Protein AF-A0A1G6Q8P2-F1 (afdb_monomer_lite)

Organism: NCBI:txid1045774

Structure (mmCIF, N/CA/C/O backbone):
data_AF-A0A1G6Q8P2-F1
#
_entry.id   AF-A0A1G6Q8P2-F1
#
loop_
_atom_site.group_PDB
_atom_site.id
_atom_site.type_symbol
_atom_site.label_atom_id
_atom_site.label_alt_id
_atom_site.label_comp_id
_atom_site.label_asym_id
_atom_site.label_entity_id
_atom_site.label_seq_id
_atom_site.pdbx_PDB_ins_code
_atom_site.Cartn_x
_atom_site.Cartn_y
_atom_site.Cartn_z
_atom_site.occupancy
_atom_site.B_iso_or_equiv
_atom_site.auth_seq_id
_atom_site.auth_comp_id
_atom_site.auth_asym_id
_atom_site.auth_atom_id
_atom_site.pdbx_PDB_model_num
ATOM 1 N N . MET A 1 1 ? -12.575 -13.353 0.449 1.00 38.16 1 MET A N 1
ATOM 2 C CA . MET A 1 1 ? -11.855 -14.413 1.192 1.00 38.16 1 MET A CA 1
ATOM 3 C C . MET A 1 1 ? -11.255 -13.724 2.404 1.00 38.16 1 MET A C 1
ATOM 5 O O . MET A 1 1 ? -10.774 -12.622 2.240 1.00 38.16 1 MET A O 1
ATOM 9 N N . GLY A 1 2 ? -11.354 -14.282 3.613 1.00 45.53 2 GLY A N 1
ATOM 10 C CA . GLY A 1 2 ? -10.947 -13.557 4.825 1.00 45.53 2 GLY A CA 1
ATOM 11 C C . GLY A 1 2 ? -9.444 -13.260 4.867 1.00 45.53 2 GLY A C 1
ATOM 12 O O . GLY A 1 2 ? -8.639 -14.165 4.635 1.00 45.53 2 GLY A O 1
ATOM 13 N N . PHE A 1 3 ? -9.089 -12.013 5.195 1.00 45.94 3 PHE A N 1
ATOM 14 C CA . PHE A 1 3 ? -7.726 -11.570 5.499 1.00 45.94 3 PHE A CA 1
ATOM 15 C C . PHE A 1 3 ? -7.027 -12.600 6.399 1.00 45.94 3 PHE A C 1
ATOM 17 O O . PHE A 1 3 ? -7.572 -13.018 7.429 1.00 45.94 3 PHE A O 1
ATOM 24 N N . ARG A 1 4 ? -5.837 -13.074 6.006 1.00 53.12 4 ARG A N 1
ATOM 25 C CA . ARG A 1 4 ? -5.135 -14.123 6.759 1.00 53.12 4 ARG A CA 1
ATOM 26 C C . ARG A 1 4 ? -4.783 -13.605 8.155 1.00 53.12 4 ARG A C 1
ATOM 28 O O . ARG A 1 4 ? -3.884 -12.784 8.312 1.00 53.12 4 ARG A O 1
ATOM 35 N N . ARG A 1 5 ? -5.485 -14.142 9.160 1.00 47.72 5 ARG A N 1
ATOM 36 C CA . ARG A 1 5 ? -5.307 -13.924 10.606 1.00 47.72 5 ARG A CA 1
ATOM 37 C C . ARG A 1 5 ? -3.900 -14.332 11.064 1.00 47.72 5 ARG A C 1
ATOM 39 O O . ARG A 1 5 ? -3.711 -15.408 11.623 1.00 47.72 5 ARG A O 1
ATOM 46 N N . SER A 1 6 ? -2.900 -13.499 10.806 1.00 41.94 6 SER A N 1
ATOM 47 C CA . SER A 1 6 ? -1.562 -13.661 11.369 1.00 41.94 6 SER A CA 1
ATOM 48 C C . SER A 1 6 ? -1.320 -12.557 12.385 1.00 41.94 6 SER A C 1
ATOM 50 O O . SER A 1 6 ? -1.190 -11.391 12.031 1.00 41.94 6 SER A O 1
ATOM 52 N N . THR A 1 7 ? -1.214 -12.936 13.656 1.00 43.72 7 THR A N 1
ATOM 53 C CA . THR A 1 7 ? -0.691 -12.070 14.725 1.00 43.72 7 THR A CA 1
ATOM 54 C C . THR A 1 7 ? 0.808 -11.790 14.564 1.00 43.72 7 THR A C 1
ATOM 56 O O . THR A 1 7 ? 1.345 -10.904 15.226 1.00 43.72 7 THR A O 1
ATOM 59 N N . ALA A 1 8 ? 1.493 -12.509 13.667 1.00 49.16 8 ALA A N 1
ATOM 60 C CA . ALA A 1 8 ? 2.851 -12.208 13.243 1.00 49.16 8 ALA A CA 1
ATOM 61 C C . ALA A 1 8 ? 2.806 -11.265 12.032 1.00 49.16 8 ALA A C 1
ATOM 63 O O . ALA A 1 8 ? 2.641 -11.707 10.892 1.00 49.16 8 ALA A O 1
ATOM 64 N N . TYR A 1 9 ? 2.936 -9.964 12.291 1.00 57.59 9 TYR A N 1
ATOM 65 C CA . TYR A 1 9 ? 3.105 -8.965 11.239 1.00 57.59 9 TYR A CA 1
ATOM 66 C C . TYR A 1 9 ? 4.497 -9.092 10.632 1.00 57.59 9 TYR A C 1
ATOM 68 O O . TYR A 1 9 ? 5.508 -9.107 11.342 1.00 57.59 9 TYR A O 1
ATOM 76 N N . LYS A 1 10 ? 4.561 -9.120 9.303 1.00 67.44 10 LYS A N 1
ATOM 77 C CA . LYS A 1 10 ? 5.820 -8.941 8.588 1.00 67.44 10 LYS A CA 1
ATOM 78 C C . LYS A 1 10 ? 6.310 -7.520 8.865 1.00 67.44 10 LYS A C 1
ATOM 80 O O . LYS A 1 10 ? 5.676 -6.541 8.469 1.00 67.44 10 LYS A O 1
ATOM 85 N N . VAL A 1 11 ? 7.451 -7.397 9.540 1.00 60.81 11 VAL A N 1
ATOM 86 C CA . VAL A 1 11 ? 8.184 -6.129 9.575 1.00 60.81 11 VAL A CA 1
ATOM 87 C C . VAL A 1 11 ? 8.777 -5.940 8.188 1.00 60.81 11 VAL A C 1
ATOM 89 O O . VAL A 1 11 ? 9.644 -6.710 7.781 1.00 60.81 11 VAL A O 1
ATOM 92 N N . LEU A 1 12 ? 8.298 -4.943 7.446 1.00 60.72 12 LEU A N 1
ATOM 93 C CA . LEU A 1 12 ? 8.869 -4.596 6.150 1.00 60.72 12 LEU A CA 1
ATOM 94 C C . LEU A 1 12 ? 10.162 -3.792 6.380 1.00 60.72 12 LEU A C 1
ATOM 96 O O . LEU A 1 12 ? 10.090 -2.639 6.823 1.00 60.72 12 LEU A O 1
ATOM 100 N N . PRO A 1 13 ? 11.355 -4.369 6.134 1.00 60.69 13 PRO A N 1
ATOM 101 C CA . PRO A 1 13 ? 12.608 -3.671 6.383 1.00 60.69 13 PRO A CA 1
ATOM 102 C C . PRO A 1 13 ? 12.722 -2.449 5.466 1.00 60.69 13 PRO A C 1
ATOM 104 O O . PRO A 1 13 ? 12.449 -2.526 4.272 1.00 60.69 13 PRO A O 1
ATOM 107 N N . GLY A 1 14 ? 13.135 -1.310 6.026 1.00 58.72 14 GLY A N 1
ATOM 108 C CA . GLY A 1 14 ? 13.303 -0.065 5.269 1.00 58.72 14 GLY A CA 1
ATOM 109 C C . GLY A 1 14 ? 12.014 0.722 5.020 1.00 58.72 14 GLY A C 1
ATOM 110 O O . GLY A 1 14 ? 12.080 1.767 4.375 1.00 58.72 14 GLY A O 1
ATOM 111 N N . VAL A 1 15 ? 10.865 0.278 5.545 1.00 71.44 15 VAL A N 1
ATOM 112 C CA . VAL A 1 15 ? 9.644 1.086 5.490 1.00 71.44 15 VAL A CA 1
ATOM 113 C C . VAL A 1 15 ? 9.689 2.212 6.513 1.00 71.44 15 VAL A C 1
ATOM 115 O O . VAL A 1 15 ? 10.002 2.000 7.686 1.00 71.44 15 VAL A O 1
ATOM 118 N N . ARG A 1 16 ? 9.339 3.422 6.072 1.00 69.88 16 ARG A N 1
ATOM 119 C CA . ARG A 1 16 ? 9.170 4.586 6.949 1.00 69.88 16 ARG A CA 1
ATOM 120 C C . ARG A 1 16 ? 7.797 5.200 6.754 1.00 69.88 16 ARG A C 1
ATOM 122 O O . ARG A 1 16 ? 7.411 5.504 5.628 1.00 69.88 16 ARG A O 1
ATOM 129 N N . LEU A 1 17 ? 7.093 5.436 7.853 1.00 73.31 17 LEU A N 1
ATOM 130 C CA . LEU A 1 17 ? 5.807 6.123 7.847 1.00 73.31 17 LEU A CA 1
ATOM 131 C C . LEU A 1 17 ? 6.006 7.612 8.114 1.00 73.31 17 LEU A C 1
ATOM 133 O O . LEU A 1 17 ? 6.759 8.003 9.005 1.00 73.31 17 LEU A O 1
ATOM 137 N N . THR A 1 18 ? 5.326 8.439 7.328 1.00 76.94 18 THR A N 1
ATOM 138 C CA . THR A 1 18 ? 5.304 9.894 7.474 1.00 76.94 18 THR A CA 1
ATOM 139 C C . THR A 1 18 ? 3.858 10.350 7.609 1.00 76.94 18 THR A C 1
ATOM 141 O O . THR A 1 18 ? 3.023 10.060 6.751 1.00 76.94 18 THR A O 1
ATOM 144 N N . LEU A 1 19 ? 3.560 11.074 8.686 1.00 67.56 19 LEU A N 1
ATOM 145 C CA . LEU A 1 19 ? 2.259 11.705 8.894 1.00 67.56 19 LEU A CA 1
ATOM 146 C C . LEU A 1 19 ? 2.263 13.086 8.228 1.00 67.56 19 LEU A C 1
ATOM 148 O O . LEU A 1 19 ? 3.155 13.893 8.490 1.00 67.56 19 LEU A O 1
ATOM 152 N N . ARG A 1 20 ? 1.270 13.372 7.384 1.00 64.75 20 ARG A N 1
ATOM 153 C CA . ARG A 1 20 ? 1.069 14.703 6.794 1.00 64.75 20 ARG A CA 1
ATOM 154 C C . ARG A 1 20 ? 0.427 15.619 7.839 1.00 64.75 20 ARG A C 1
ATOM 156 O O . ARG A 1 20 ? -0.587 15.269 8.443 1.00 64.75 20 ARG A O 1
ATOM 163 N N . GLU A 1 21 ? 1.008 16.792 8.084 1.00 46.72 21 GLU A N 1
ATOM 164 C CA . GLU A 1 21 ? 0.385 17.787 8.963 1.00 46.72 21 GLU A CA 1
ATOM 165 C C . GLU A 1 21 ? -0.751 18.524 8.224 1.00 46.72 21 GLU A C 1
ATOM 167 O O . GLU A 1 21 ? -0.537 19.016 7.116 1.00 46.72 21 GLU A O 1
ATOM 172 N N . PRO A 1 22 ? -1.962 18.633 8.802 1.00 37.34 22 PRO A N 1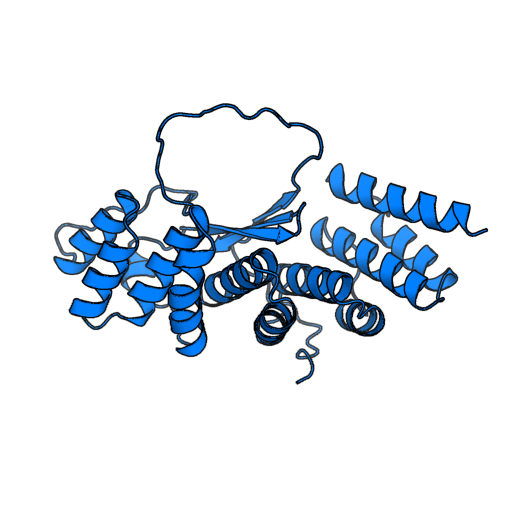
ATOM 173 C CA . PRO A 1 22 ? -3.038 19.412 8.205 1.00 37.34 22 PRO A CA 1
ATOM 174 C C . PRO A 1 22 ? -2.781 20.908 8.440 1.00 37.34 22 PRO A C 1
ATOM 176 O O . PRO A 1 22 ? -2.810 21.358 9.584 1.00 37.34 22 PRO A O 1
ATOM 179 N N . GLY A 1 23 ? -2.543 21.680 7.373 1.00 36.78 23 GLY A N 1
ATOM 180 C CA . GLY A 1 23 ? -2.499 23.151 7.447 1.00 36.78 23 GLY A CA 1
ATOM 181 C C . GLY A 1 23 ? -1.429 23.864 6.617 1.00 36.78 23 GLY A C 1
ATOM 182 O O . GLY A 1 23 ? -1.536 25.071 6.430 1.00 36.78 23 GLY A O 1
ATOM 183 N N . THR A 1 24 ? -0.442 23.176 6.044 1.00 33.19 24 THR A N 1
ATOM 184 C CA . THR A 1 24 ? 0.521 23.783 5.101 1.00 33.19 24 THR A CA 1
ATOM 185 C C . THR A 1 24 ? 0.017 23.682 3.663 1.00 33.19 24 THR A C 1
ATOM 187 O O . THR A 1 24 ? 0.653 23.127 2.771 1.00 33.19 24 THR A O 1
ATOM 190 N N . GLY A 1 25 ? -1.164 24.257 3.437 1.00 35.00 25 GLY A N 1
ATOM 191 C CA . GLY A 1 25 ? -1.628 24.622 2.107 1.00 35.00 25 GLY A CA 1
ATOM 192 C C . GLY A 1 25 ? -0.857 25.843 1.617 1.00 35.00 25 GLY A C 1
ATOM 193 O O . GLY A 1 25 ? -1.299 26.970 1.796 1.00 35.00 25 GLY A O 1
ATOM 194 N N . VAL A 1 26 ? 0.297 25.619 0.993 1.00 28.11 26 VAL A N 1
ATOM 195 C CA . VAL A 1 26 ? 0.853 26.562 0.020 1.00 28.11 26 VAL A CA 1
ATOM 196 C C . VAL A 1 26 ? 1.171 25.759 -1.229 1.00 28.11 26 VAL A C 1
ATOM 198 O O . VAL A 1 26 ? 2.199 25.089 -1.317 1.00 28.11 26 VAL A O 1
ATOM 201 N N . GLN A 1 27 ? 0.266 25.850 -2.205 1.00 39.56 27 GLN A N 1
ATOM 202 C CA . GLN A 1 27 ? 0.609 25.630 -3.600 1.00 39.56 27 GLN A CA 1
ATOM 203 C C . GLN A 1 27 ? 1.770 26.573 -3.930 1.00 39.56 27 GLN A C 1
ATOM 205 O O . GLN A 1 27 ? 1.604 27.789 -4.016 1.00 39.56 27 GLN A O 1
ATOM 210 N N . ARG A 1 28 ? 2.971 26.018 -4.065 1.00 22.67 28 ARG A N 1
ATOM 211 C CA . ARG A 1 28 ? 4.077 26.683 -4.744 1.00 22.67 28 ARG A CA 1
ATOM 212 C C . ARG A 1 28 ? 4.302 25.935 -6.052 1.00 22.67 28 ARG A C 1
ATOM 214 O O . ARG A 1 28 ? 4.572 24.735 -5.990 1.00 22.67 28 ARG A O 1
ATOM 221 N N . PRO A 1 29 ? 4.208 26.603 -7.215 1.00 29.77 29 PRO A N 1
ATOM 222 C CA . PRO A 1 29 ? 4.604 25.997 -8.472 1.00 29.77 29 PRO A CA 1
ATOM 223 C C . PRO A 1 29 ? 6.125 25.842 -8.420 1.00 29.77 29 PRO A C 1
ATOM 225 O O . PRO A 1 29 ? 6.873 26.811 -8.546 1.00 29.77 29 PRO A O 1
ATOM 228 N N . LEU A 1 30 ? 6.588 24.632 -8.116 1.00 25.77 30 LEU A N 1
ATOM 229 C CA . LEU A 1 30 ? 8.006 24.315 -8.047 1.00 25.77 30 LEU A CA 1
ATOM 230 C C . LEU A 1 30 ? 8.408 23.605 -9.332 1.00 25.77 30 LEU A C 1
ATOM 232 O O . LEU A 1 30 ? 8.005 22.479 -9.603 1.00 25.77 30 LEU A O 1
ATOM 236 N N . ALA A 1 31 ? 9.193 24.349 -10.105 1.00 23.25 31 ALA A N 1
ATOM 237 C CA . ALA A 1 31 ? 10.029 23.940 -11.216 1.00 23.25 31 ALA A CA 1
ATOM 238 C C . ALA A 1 31 ? 10.346 22.437 -11.273 1.00 23.25 31 ALA A C 1
ATOM 240 O O . ALA A 1 31 ? 10.837 21.867 -10.298 1.00 23.25 31 ALA A O 1
ATOM 241 N N . LEU A 1 32 ? 10.144 21.873 -12.471 1.00 28.23 32 LEU A N 1
ATOM 242 C CA . LEU A 1 32 ? 10.702 20.624 -12.999 1.00 28.23 32 LEU A CA 1
ATOM 243 C C . LEU A 1 32 ? 11.973 20.184 -12.252 1.00 28.23 32 LEU A C 1
ATOM 245 O O . LEU A 1 32 ? 13.091 20.585 -12.583 1.00 28.23 32 LEU A O 1
ATOM 249 N N . ARG A 1 33 ? 11.804 19.350 -11.229 1.00 24.08 33 ARG A N 1
ATOM 250 C CA . ARG A 1 33 ? 12.890 18.650 -10.548 1.00 24.08 33 ARG A CA 1
ATOM 251 C C . ARG A 1 33 ? 12.456 17.208 -10.363 1.00 24.08 33 ARG A C 1
ATOM 253 O O . ARG A 1 33 ? 11.596 16.928 -9.541 1.00 24.08 33 ARG A O 1
ATOM 260 N N . SER A 1 34 ? 13.064 16.345 -11.180 1.00 26.97 34 SER A N 1
ATOM 261 C CA . SER A 1 34 ? 13.003 14.879 -11.137 1.00 26.97 34 SER A CA 1
ATOM 262 C C . SER A 1 34 ? 11.592 14.307 -11.003 1.00 26.97 34 SER A C 1
ATOM 264 O O . SER A 1 34 ? 11.101 14.084 -9.899 1.00 26.97 34 SER A O 1
ATOM 266 N N . VAL A 1 35 ? 10.977 14.010 -12.148 1.00 30.17 35 VAL A N 1
ATOM 267 C CA . VAL A 1 35 ? 9.801 13.137 -12.257 1.00 30.17 35 VAL A CA 1
ATOM 268 C C . VAL A 1 35 ? 10.238 11.711 -11.918 1.00 30.17 35 VAL A C 1
ATOM 270 O O . VAL A 1 35 ? 10.422 10.878 -12.792 1.00 30.17 35 VAL A O 1
ATOM 273 N N . VAL A 1 36 ? 10.497 11.441 -10.641 1.00 39.22 36 VAL A N 1
ATOM 274 C CA . VAL A 1 36 ? 10.534 10.081 -10.114 1.00 39.22 36 VAL A CA 1
ATOM 275 C C . VAL A 1 36 ? 10.054 10.131 -8.654 1.00 39.22 36 VAL A C 1
ATOM 277 O O . VAL A 1 36 ? 10.688 10.798 -7.836 1.00 39.22 36 VAL A O 1
ATOM 280 N N . PRO A 1 37 ? 8.967 9.434 -8.273 1.00 43.78 37 PRO A N 1
ATOM 281 C CA . PRO A 1 37 ? 8.578 9.268 -6.867 1.00 43.78 37 PRO A CA 1
ATOM 282 C C . PRO A 1 37 ? 9.467 8.229 -6.172 1.00 43.78 37 PRO A C 1
ATOM 284 O O . PRO A 1 37 ? 9.318 7.984 -4.975 1.00 43.78 37 PRO A O 1
ATOM 287 N N . LEU A 1 38 ? 10.386 7.609 -6.923 1.00 46.91 38 LEU A N 1
ATOM 288 C CA . LEU A 1 38 ? 11.552 6.942 -6.385 1.00 46.91 38 LEU A CA 1
ATOM 289 C C . LEU A 1 38 ? 12.449 8.044 -5.836 1.00 46.91 38 LEU A C 1
ATOM 291 O O . LEU A 1 38 ? 13.257 8.618 -6.561 1.00 46.91 38 LEU A O 1
ATOM 295 N N . ALA A 1 39 ? 12.266 8.391 -4.570 1.00 40.94 39 ALA A N 1
ATOM 296 C CA . ALA A 1 39 ? 13.230 9.195 -3.840 1.00 40.94 39 ALA A CA 1
ATOM 297 C C . ALA A 1 39 ? 14.159 8.205 -3.135 1.00 40.94 39 ALA A C 1
ATOM 299 O O . ALA A 1 39 ? 13.887 7.841 -1.990 1.00 40.94 39 ALA A O 1
ATOM 300 N N . PRO A 1 40 ? 15.213 7.688 -3.791 1.00 43.50 40 PRO A N 1
ATOM 301 C CA . PRO A 1 40 ? 16.071 6.743 -3.121 1.00 43.50 40 PRO A CA 1
ATOM 302 C C . PRO A 1 40 ? 16.860 7.509 -2.050 1.00 43.50 40 PRO A C 1
ATOM 304 O O . PRO A 1 40 ? 17.379 8.598 -2.298 1.00 43.50 40 PRO A O 1
ATOM 307 N N . GLU A 1 41 ? 16.967 6.950 -0.841 1.00 43.16 41 GLU A N 1
ATOM 308 C CA . GLU A 1 41 ? 17.767 7.550 0.246 1.00 43.16 41 GLU A CA 1
ATOM 309 C C . GLU A 1 41 ? 19.262 7.657 -0.132 1.00 43.16 41 GLU A C 1
ATOM 311 O O . GLU A 1 41 ? 20.043 8.355 0.515 1.00 43.16 41 GLU A O 1
ATOM 316 N N . ARG A 1 42 ? 19.660 6.976 -1.214 1.00 46.66 42 ARG A N 1
ATOM 317 C CA . ARG A 1 42 ? 20.951 7.066 -1.897 1.00 46.66 42 ARG A CA 1
ATOM 318 C C . ARG A 1 42 ? 20.707 7.068 -3.397 1.00 46.66 42 ARG A C 1
ATOM 320 O O . ARG A 1 42 ? 19.965 6.218 -3.865 1.00 46.66 42 ARG A O 1
ATOM 327 N N . SER A 1 43 ? 21.352 7.955 -4.152 1.00 53.50 43 SER A N 1
ATOM 328 C CA . SER A 1 43 ? 21.233 7.971 -5.616 1.00 53.50 43 SER A CA 1
ATOM 329 C C . SER A 1 43 ? 21.403 6.561 -6.206 1.00 53.50 43 SER A C 1
ATOM 331 O O . SER A 1 43 ? 22.282 5.829 -5.731 1.00 53.50 43 SER A O 1
ATOM 333 N N . PRO A 1 44 ? 20.596 6.171 -7.214 1.00 61.22 44 PRO A N 1
ATOM 334 C CA . PRO A 1 44 ? 20.717 4.868 -7.860 1.00 61.22 44 PRO A CA 1
ATOM 335 C C . PRO A 1 44 ? 22.163 4.634 -8.286 1.00 61.22 44 PRO A C 1
ATOM 337 O O . PRO A 1 44 ? 22.830 5.562 -8.763 1.00 61.22 44 PRO A O 1
ATOM 340 N N . ARG A 1 45 ? 22.678 3.419 -8.076 1.00 64.69 45 ARG A N 1
ATOM 341 C CA . ARG A 1 45 ? 24.057 3.122 -8.472 1.00 64.69 45 ARG A CA 1
ATOM 342 C C . ARG A 1 45 ? 24.106 3.092 -9.996 1.00 64.69 45 ARG A C 1
ATOM 344 O O . ARG A 1 45 ? 23.438 2.237 -10.585 1.00 64.69 45 ARG A O 1
ATOM 351 N N . PRO A 1 46 ? 24.883 3.986 -10.637 1.00 65.00 46 PRO A N 1
ATOM 352 C CA . PRO A 1 46 ? 24.934 4.014 -12.083 1.00 65.00 46 PRO A CA 1
ATOM 353 C C . PRO A 1 46 ? 25.426 2.655 -12.590 1.00 65.00 46 PRO A C 1
ATOM 355 O O . PRO A 1 46 ? 26.332 2.066 -11.986 1.00 65.00 46 PRO A O 1
ATOM 358 N N . PRO A 1 47 ? 24.844 2.143 -13.682 1.00 71.06 47 PRO A N 1
ATOM 359 C CA . PRO A 1 47 ? 25.231 0.855 -14.216 1.00 71.06 47 PRO A CA 1
ATOM 360 C C . PRO A 1 47 ? 26.715 0.834 -14.595 1.00 71.06 47 PRO A C 1
ATOM 362 O O . PRO A 1 47 ? 27.239 1.742 -15.245 1.00 71.06 47 PRO A O 1
ATOM 365 N N . GLY A 1 48 ? 27.421 -0.203 -14.136 1.00 70.31 48 GLY A N 1
ATOM 366 C CA . GLY A 1 48 ? 28.859 -0.349 -14.352 1.00 70.31 48 GLY A CA 1
ATOM 367 C C . GLY A 1 48 ? 29.212 -0.610 -15.820 1.00 70.31 48 GLY A C 1
ATOM 368 O O . GLY A 1 48 ? 28.367 -0.966 -16.637 1.00 70.31 48 GLY A O 1
ATOM 369 N N . ARG A 1 49 ? 30.500 -0.516 -16.175 1.00 65.12 49 ARG A N 1
ATOM 370 C CA . ARG A 1 49 ? 30.973 -0.767 -17.557 1.00 65.12 49 ARG A CA 1
ATOM 371 C C . ARG A 1 49 ? 30.712 -2.192 -18.078 1.00 65.12 49 ARG A C 1
ATOM 373 O O . ARG A 1 49 ? 30.828 -2.416 -19.273 1.00 65.12 49 ARG A O 1
ATOM 380 N N . ARG A 1 50 ? 30.396 -3.146 -17.193 1.00 75.25 50 ARG A N 1
ATOM 381 C CA . ARG A 1 50 ? 30.098 -4.556 -17.519 1.00 75.25 50 ARG A CA 1
ATOM 382 C C . ARG A 1 50 ? 28.599 -4.891 -17.503 1.00 75.25 50 ARG A C 1
ATOM 384 O O . ARG A 1 50 ? 28.237 -6.042 -17.699 1.00 75.25 50 ARG A O 1
ATOM 391 N N . CYS A 1 51 ? 27.753 -3.901 -17.239 1.00 80.38 51 CYS A N 1
ATOM 392 C CA . CYS A 1 51 ? 26.304 -4.040 -17.203 1.00 80.38 51 CYS A CA 1
ATOM 393 C C . CYS A 1 51 ? 25.751 -4.163 -18.642 1.00 80.38 51 CYS A C 1
ATOM 395 O O . CYS A 1 51 ? 26.220 -3.434 -19.527 1.00 80.38 51 CYS A O 1
ATOM 397 N N . PRO A 1 52 ? 24.801 -5.078 -18.910 1.00 87.94 52 PRO A N 1
ATOM 398 C CA . PRO A 1 52 ? 24.175 -5.222 -20.218 1.00 87.94 52 PRO A CA 1
ATOM 399 C C . PRO A 1 52 ? 23.640 -3.891 -20.786 1.00 87.94 52 PRO A C 1
ATOM 401 O O . PRO A 1 52 ? 23.113 -3.060 -20.044 1.00 87.94 52 PRO A O 1
ATOM 404 N N . PRO A 1 53 ? 23.686 -3.673 -22.117 1.00 90.69 53 PRO A N 1
ATOM 405 C CA . PRO A 1 53 ? 23.218 -2.420 -22.719 1.00 90.69 53 PRO A CA 1
ATOM 406 C C . PRO A 1 53 ? 21.751 -2.084 -22.423 1.00 90.69 53 PRO A C 1
ATOM 408 O O . PRO A 1 53 ? 21.377 -0.911 -22.397 1.00 90.69 53 PRO A O 1
ATOM 411 N N . TRP A 1 54 ? 20.909 -3.100 -22.220 1.00 92.62 54 TRP A N 1
ATOM 412 C CA . TRP A 1 54 ? 19.494 -2.907 -21.919 1.00 92.62 54 TRP A CA 1
ATOM 413 C C . TRP A 1 54 ? 19.270 -2.343 -20.513 1.00 92.62 54 TRP A C 1
ATOM 415 O O . TRP A 1 54 ? 18.413 -1.482 -20.347 1.00 92.62 54 TRP A O 1
ATOM 425 N N . GLU A 1 55 ? 20.083 -2.735 -19.531 1.00 92.88 55 GLU A N 1
ATOM 426 C CA . GLU A 1 55 ? 20.027 -2.211 -18.162 1.00 92.88 55 GLU A CA 1
ATOM 427 C C . GLU A 1 55 ? 20.463 -0.741 -18.121 1.00 92.88 55 GLU A C 1
ATOM 429 O O . GLU A 1 55 ? 19.815 0.080 -17.475 1.00 92.88 55 GLU A O 1
ATOM 434 N N . HIS A 1 56 ? 21.488 -0.367 -18.901 1.00 88.88 56 HIS A N 1
ATOM 435 C CA . HIS A 1 56 ? 21.863 1.040 -19.110 1.00 88.88 56 HIS A CA 1
ATOM 436 C C . HIS A 1 56 ? 20.703 1.867 -19.671 1.00 88.88 56 HIS A C 1
ATOM 438 O O . HIS A 1 56 ? 20.438 2.974 -19.195 1.00 88.88 56 HIS A O 1
ATOM 444 N N . ARG A 1 57 ? 19.997 1.338 -20.678 1.00 91.69 57 ARG A N 1
ATOM 445 C CA . ARG A 1 57 ? 18.828 2.003 -21.274 1.00 91.69 57 ARG A CA 1
ATOM 446 C C . ARG A 1 57 ? 17.678 2.109 -20.277 1.00 91.69 57 ARG A C 1
ATOM 448 O O . ARG A 1 57 ? 17.127 3.193 -20.137 1.00 91.69 57 ARG A O 1
ATOM 455 N N . LEU A 1 58 ? 17.371 1.031 -19.559 1.00 91.06 58 LEU A N 1
ATOM 456 C CA . LEU A 1 58 ? 16.307 0.990 -18.558 1.00 91.06 58 LEU A CA 1
ATOM 457 C C . LEU A 1 58 ? 16.572 1.990 -17.427 1.00 91.06 58 LEU A C 1
ATOM 459 O O . LEU A 1 58 ? 15.719 2.818 -17.116 1.00 91.06 58 LEU A O 1
ATOM 463 N N . HIS A 1 59 ? 17.786 1.979 -16.872 1.00 87.19 59 HIS A N 1
ATOM 464 C CA . HIS A 1 59 ? 18.213 2.926 -15.845 1.00 87.19 59 HIS A CA 1
ATOM 465 C C . HIS A 1 59 ? 18.124 4.376 -16.337 1.00 87.19 59 HIS A C 1
ATOM 467 O O . HIS A 1 59 ? 17.674 5.260 -15.611 1.00 87.19 59 HIS A O 1
ATOM 473 N N . ARG A 1 60 ? 18.516 4.641 -17.589 1.00 87.94 60 ARG A N 1
ATOM 474 C CA . ARG A 1 60 ? 18.385 5.974 -18.186 1.00 87.94 60 ARG A CA 1
ATOM 475 C C . ARG A 1 60 ? 16.924 6.406 -18.315 1.00 87.94 60 ARG A C 1
ATOM 477 O O . ARG A 1 60 ? 16.626 7.544 -17.970 1.00 87.94 60 ARG A O 1
ATOM 484 N N . SER A 1 61 ? 16.033 5.528 -18.775 1.00 89.31 61 SER A N 1
ATOM 485 C CA . SER A 1 61 ? 14.597 5.823 -18.887 1.00 89.31 61 SER A CA 1
ATOM 486 C C . SER A 1 61 ? 13.969 6.130 -17.525 1.00 89.31 61 SER A C 1
ATOM 488 O O . SER A 1 61 ? 13.190 7.073 -17.417 1.00 89.31 61 SER A O 1
ATOM 490 N N . LEU A 1 62 ? 14.378 5.414 -16.469 1.00 87.31 62 LEU A N 1
ATOM 491 C CA . LEU A 1 62 ? 13.952 5.707 -15.096 1.00 87.31 62 LEU A CA 1
ATOM 492 C C . LEU A 1 62 ? 14.376 7.105 -14.644 1.00 87.31 62 LEU A C 1
ATOM 494 O O . LEU A 1 62 ? 13.564 7.840 -14.094 1.00 87.31 62 LEU A O 1
ATOM 498 N N . LEU A 1 63 ? 15.631 7.492 -14.891 1.00 84.31 63 LEU A N 1
ATOM 499 C CA . LEU A 1 63 ? 16.128 8.826 -14.530 1.00 84.31 63 LEU A CA 1
ATOM 500 C C . LEU A 1 63 ? 15.431 9.952 -15.303 1.00 84.31 63 LEU A C 1
ATOM 502 O O . LEU A 1 63 ? 15.318 11.064 -14.792 1.00 84.31 63 LEU A O 1
ATOM 506 N N . LEU A 1 64 ? 15.003 9.672 -16.535 1.00 86.06 64 LEU A N 1
ATOM 507 C CA . LEU A 1 64 ? 14.252 10.614 -17.362 1.00 86.06 64 LEU A CA 1
ATOM 508 C C . LEU A 1 64 ? 12.774 10.714 -16.962 1.00 86.06 64 LEU A C 1
ATOM 510 O O . LEU A 1 64 ? 12.116 11.649 -17.410 1.00 86.06 64 LEU A O 1
ATOM 514 N N . GLY A 1 65 ? 12.270 9.803 -16.123 1.00 83.75 65 GLY A N 1
ATOM 515 C CA . GLY A 1 65 ? 10.870 9.795 -15.706 1.00 83.75 65 GLY A CA 1
ATOM 516 C C . GLY A 1 65 ? 9.918 9.460 -16.850 1.00 83.75 65 GLY A C 1
ATOM 517 O O . GLY A 1 65 ? 8.898 10.122 -16.996 1.00 83.75 65 GLY A O 1
ATOM 518 N N . ASP A 1 66 ? 10.279 8.479 -17.682 1.00 88.25 66 ASP A N 1
ATOM 519 C CA . ASP A 1 66 ? 9.525 8.072 -18.874 1.00 88.25 66 ASP A CA 1
ATOM 520 C C . ASP A 1 66 ? 8.982 6.636 -18.695 1.00 88.25 66 ASP A C 1
ATOM 522 O O . ASP A 1 66 ? 9.684 5.670 -19.025 1.00 88.25 66 ASP A O 1
ATOM 526 N N . PRO A 1 67 ? 7.777 6.469 -18.105 1.00 89.88 67 PRO A N 1
ATOM 527 C CA . PRO A 1 67 ? 7.200 5.157 -17.809 1.00 89.88 67 PRO A CA 1
ATOM 528 C C . PRO A 1 67 ? 7.035 4.280 -19.051 1.00 89.88 67 PRO A C 1
ATOM 530 O O . PRO A 1 67 ? 7.344 3.088 -19.002 1.00 89.88 67 PRO A O 1
ATOM 533 N N . ASP A 1 68 ? 6.630 4.867 -20.177 1.00 91.44 68 ASP A N 1
ATOM 534 C CA . ASP A 1 68 ? 6.409 4.138 -21.427 1.00 91.44 68 ASP A CA 1
ATOM 535 C C . ASP A 1 68 ? 7.716 3.525 -21.932 1.00 91.44 68 ASP A C 1
ATOM 537 O O . ASP A 1 68 ? 7.785 2.323 -22.211 1.00 91.44 68 ASP A O 1
ATOM 541 N N . ARG A 1 69 ? 8.803 4.310 -21.952 1.00 92.75 69 ARG A N 1
ATOM 542 C CA . ARG A 1 69 ? 10.124 3.786 -22.328 1.00 92.75 69 ARG A CA 1
ATOM 543 C C . ARG A 1 69 ? 10.667 2.772 -21.331 1.00 92.75 69 ARG A C 1
ATOM 545 O O . ARG A 1 69 ? 11.395 1.866 -21.739 1.00 92.75 69 ARG A O 1
ATOM 552 N N . VAL A 1 70 ? 10.380 2.920 -20.037 1.00 93.12 70 VAL A N 1
ATOM 553 C CA . VAL A 1 70 ? 10.758 1.925 -19.018 1.00 93.12 70 VAL A CA 1
ATOM 554 C C . VAL A 1 70 ? 10.086 0.588 -19.323 1.00 93.12 70 VAL A C 1
ATOM 556 O O . VAL A 1 70 ? 10.771 -0.437 -19.391 1.00 93.12 70 VAL A O 1
ATOM 559 N N . HIS A 1 71 ? 8.774 0.608 -19.563 1.00 94.06 71 HIS A N 1
ATOM 560 C CA . HIS A 1 71 ? 8.007 -0.587 -19.890 1.00 94.06 71 HIS A CA 1
ATOM 561 C C . HIS A 1 71 ? 8.492 -1.219 -21.204 1.00 94.06 71 HIS A C 1
ATOM 563 O O . HIS A 1 71 ? 8.818 -2.405 -21.239 1.00 94.06 71 HIS A O 1
ATOM 569 N N . GLU A 1 72 ? 8.640 -0.419 -22.263 1.00 96.06 72 GLU A N 1
ATOM 570 C CA . GLU A 1 72 ? 9.082 -0.874 -23.584 1.00 96.06 72 GLU A CA 1
ATOM 571 C C . GLU A 1 72 ? 10.460 -1.556 -23.542 1.00 96.06 72 GLU A C 1
ATOM 573 O O . GLU A 1 72 ? 10.637 -2.650 -24.089 1.00 96.06 72 GLU A O 1
ATOM 578 N N . VAL A 1 73 ? 11.451 -0.928 -22.894 1.00 95.81 73 VAL A N 1
ATOM 579 C CA . VAL A 1 73 ? 12.817 -1.469 -22.815 1.00 95.81 73 VAL A CA 1
ATOM 580 C C . VAL A 1 73 ? 12.825 -2.796 -22.064 1.00 95.81 73 VAL A C 1
ATOM 582 O O . VAL A 1 73 ? 13.419 -3.757 -22.549 1.00 95.81 73 VAL A O 1
ATOM 585 N N . ALA A 1 74 ? 12.164 -2.876 -20.910 1.00 94.56 74 ALA A N 1
ATOM 586 C CA . ALA A 1 74 ? 12.132 -4.104 -20.126 1.00 94.56 74 ALA A CA 1
ATOM 587 C C . ALA A 1 74 ? 11.412 -5.238 -20.879 1.00 94.56 74 ALA A C 1
ATOM 589 O O . ALA A 1 74 ? 11.951 -6.343 -20.986 1.00 94.56 74 ALA A O 1
ATOM 590 N N . THR A 1 75 ? 10.251 -4.961 -21.479 1.00 95.25 75 THR A N 1
ATOM 591 C CA . THR A 1 75 ? 9.467 -5.951 -22.233 1.00 95.25 75 THR A CA 1
ATOM 592 C C . THR A 1 75 ? 10.225 -6.478 -23.453 1.00 95.25 75 THR A C 1
ATOM 594 O O . THR A 1 75 ? 10.288 -7.692 -23.650 1.00 95.25 75 THR A O 1
ATOM 597 N N . ARG A 1 76 ? 10.897 -5.608 -24.223 1.00 96.75 76 ARG A N 1
ATOM 598 C CA . ARG A 1 76 ? 11.713 -6.012 -25.388 1.00 96.75 76 ARG A CA 1
ATOM 599 C C . ARG A 1 76 ? 12.828 -7.000 -25.028 1.00 96.75 76 ARG A C 1
ATOM 601 O O . ARG A 1 76 ? 13.255 -7.775 -25.879 1.00 96.75 76 ARG A O 1
ATOM 608 N N . HIS A 1 77 ? 13.298 -6.968 -23.786 1.00 95.56 77 HIS A N 1
ATOM 609 C CA . HIS A 1 77 ? 14.363 -7.833 -23.290 1.00 95.56 77 HIS A CA 1
ATOM 610 C C . HIS A 1 77 ? 13.851 -8.988 -22.410 1.00 95.56 77 HIS A C 1
ATOM 612 O O . HIS A 1 77 ? 14.648 -9.627 -21.734 1.00 95.56 77 HIS A O 1
ATOM 618 N N . GLY A 1 78 ? 12.546 -9.291 -22.437 1.00 94.94 78 GLY A N 1
ATOM 619 C CA . GLY A 1 78 ? 11.966 -10.435 -21.721 1.00 94.94 78 GLY A CA 1
ATOM 620 C C . GLY A 1 78 ? 11.680 -10.184 -20.236 1.00 94.94 78 GLY A C 1
ATOM 621 O O . GLY A 1 78 ? 11.384 -11.122 -19.502 1.00 94.94 78 GLY A O 1
ATOM 622 N N . HIS A 1 79 ? 11.724 -8.928 -19.788 1.00 95.44 79 HIS A N 1
ATOM 623 C CA . HIS A 1 79 ? 11.516 -8.522 -18.396 1.00 95.44 79 HIS A CA 1
ATOM 624 C C . HIS A 1 79 ? 10.188 -7.769 -18.210 1.00 95.44 79 HIS A C 1
ATOM 626 O O . HIS A 1 79 ? 10.133 -6.754 -17.519 1.00 95.44 79 HIS A O 1
ATOM 632 N N . ALA A 1 80 ? 9.104 -8.252 -18.826 1.00 95.69 80 ALA A N 1
ATOM 633 C CA . ALA A 1 80 ? 7.813 -7.554 -18.861 1.00 95.69 80 ALA A CA 1
ATOM 634 C C . ALA A 1 80 ? 7.269 -7.192 -17.464 1.00 95.69 80 ALA A C 1
ATOM 636 O O . ALA A 1 80 ? 6.848 -6.060 -17.247 1.00 95.69 80 ALA A O 1
ATOM 637 N N . VAL A 1 81 ? 7.359 -8.105 -16.487 1.00 96.38 81 VAL A N 1
ATOM 638 C CA . VAL A 1 81 ? 6.886 -7.855 -15.109 1.00 96.38 81 VAL A CA 1
ATOM 639 C C . VAL A 1 81 ? 7.705 -6.767 -14.407 1.00 96.38 81 VAL A C 1
ATOM 641 O O . VAL A 1 81 ? 7.145 -5.915 -13.718 1.00 96.38 81 VAL A O 1
ATOM 644 N N . LEU A 1 82 ? 9.028 -6.748 -14.615 1.00 96.06 82 LEU A N 1
ATOM 645 C CA . LEU A 1 82 ? 9.893 -5.672 -14.120 1.00 96.06 82 LEU A CA 1
ATOM 646 C C . LEU A 1 82 ? 9.518 -4.337 -14.778 1.00 96.06 82 LEU A C 1
ATOM 648 O O . LEU A 1 82 ? 9.446 -3.317 -14.096 1.00 96.06 82 LEU A O 1
ATOM 652 N N . GLY A 1 83 ? 9.259 -4.357 -16.088 1.00 95.62 83 GLY A N 1
ATOM 653 C CA . GLY A 1 83 ? 8.806 -3.201 -16.856 1.00 95.62 83 GLY A CA 1
ATOM 654 C C . GLY A 1 83 ? 7.504 -2.627 -16.322 1.00 95.62 83 GLY A C 1
ATOM 655 O O . GLY A 1 83 ? 7.451 -1.446 -16.003 1.00 95.62 83 GLY A O 1
ATOM 656 N N . ALA A 1 84 ? 6.477 -3.466 -16.178 1.00 97.06 84 ALA A N 1
ATOM 657 C CA . ALA A 1 84 ? 5.180 -3.097 -15.617 1.00 97.06 84 ALA A CA 1
ATOM 658 C C . ALA A 1 84 ? 5.303 -2.562 -14.180 1.00 97.06 84 ALA A C 1
ATOM 660 O O . ALA A 1 84 ? 4.753 -1.510 -13.872 1.00 97.06 84 ALA A O 1
ATOM 661 N N . THR A 1 85 ? 6.114 -3.209 -13.334 1.00 96.38 85 THR A N 1
ATOM 662 C CA . THR A 1 85 ? 6.394 -2.751 -11.961 1.00 96.38 85 THR A CA 1
ATOM 663 C C . THR A 1 85 ? 6.984 -1.343 -11.953 1.00 96.38 85 THR A C 1
ATOM 665 O O . THR A 1 85 ? 6.462 -0.440 -11.304 1.00 96.38 85 THR A O 1
ATOM 668 N N . LEU A 1 86 ? 8.104 -1.150 -12.651 1.00 95.12 86 LEU A N 1
ATOM 669 C CA . LEU A 1 86 ? 8.853 0.100 -12.600 1.00 95.12 86 LEU A CA 1
ATOM 670 C C . LEU A 1 86 ? 8.104 1.243 -13.285 1.00 95.12 86 LEU A C 1
ATOM 672 O O . LEU A 1 86 ? 8.070 2.351 -12.752 1.00 95.12 86 LEU A O 1
ATOM 676 N N . ALA A 1 87 ? 7.491 0.971 -14.437 1.00 95.19 87 ALA A N 1
ATOM 677 C CA . ALA A 1 87 ? 6.683 1.945 -15.152 1.00 95.19 87 ALA A CA 1
ATOM 678 C C . ALA A 1 87 ? 5.416 2.297 -14.368 1.00 95.19 87 ALA A C 1
ATOM 680 O O . ALA A 1 87 ? 5.120 3.474 -14.215 1.00 95.19 87 ALA A O 1
ATOM 681 N N . GLY A 1 88 ? 4.714 1.312 -13.801 1.00 95.88 88 GLY A N 1
ATOM 682 C CA . GLY A 1 88 ? 3.510 1.539 -13.002 1.00 95.88 88 GLY A CA 1
ATOM 683 C C . GLY A 1 88 ? 3.789 2.364 -11.747 1.00 95.88 88 GLY A C 1
ATOM 684 O O . GLY A 1 88 ? 3.087 3.336 -11.481 1.00 95.88 88 GLY A O 1
ATOM 685 N N . LEU A 1 89 ? 4.865 2.053 -11.016 1.00 93.94 89 LEU A N 1
ATOM 686 C CA . LEU A 1 89 ? 5.281 2.839 -9.848 1.00 93.94 89 LEU A CA 1
ATOM 687 C C . LEU A 1 89 ? 5.763 4.250 -10.230 1.00 93.94 89 LEU A C 1
ATOM 689 O O . LEU A 1 89 ? 5.567 5.190 -9.461 1.00 93.94 89 LEU A O 1
ATOM 693 N N . ALA A 1 90 ? 6.381 4.422 -11.403 1.00 90.81 90 ALA A N 1
ATOM 694 C CA . ALA A 1 90 ? 6.761 5.738 -11.917 1.00 90.81 90 ALA A CA 1
ATOM 695 C C . ALA A 1 90 ? 5.546 6.554 -12.391 1.00 90.81 90 ALA A C 1
ATOM 697 O O . ALA A 1 90 ? 5.494 7.754 -12.139 1.00 90.81 90 ALA A O 1
ATOM 698 N N . ALA A 1 91 ? 4.563 5.915 -13.028 1.00 91.44 91 ALA A N 1
ATOM 699 C CA . ALA A 1 91 ? 3.314 6.541 -13.452 1.00 91.44 91 ALA A CA 1
ATOM 700 C C . ALA A 1 91 ? 2.459 6.952 -12.247 1.00 91.44 91 ALA A C 1
ATOM 702 O O . ALA A 1 91 ? 1.942 8.063 -12.229 1.00 91.44 91 ALA A O 1
ATOM 703 N N . TYR A 1 92 ? 2.412 6.128 -11.191 1.00 89.94 92 TYR A N 1
ATOM 704 C CA . TYR A 1 92 ? 1.688 6.422 -9.946 1.00 89.94 92 TYR A CA 1
ATOM 705 C C . TYR A 1 92 ? 2.085 7.769 -9.321 1.00 89.94 92 TYR A C 1
ATOM 707 O O . TYR A 1 92 ? 1.252 8.463 -8.750 1.00 89.94 92 TYR A O 1
ATOM 715 N N . ALA A 1 93 ? 3.347 8.177 -9.478 1.00 76.38 93 ALA A N 1
ATOM 716 C CA . ALA A 1 93 ? 3.833 9.497 -9.064 1.00 76.38 93 ALA A CA 1
ATOM 717 C C . ALA A 1 93 ? 3.074 10.674 -9.661 1.00 76.38 93 ALA A C 1
ATOM 719 O O . ALA A 1 93 ? 3.063 11.764 -9.089 1.00 76.38 93 ALA A O 1
ATOM 720 N N . ALA A 1 94 ? 2.656 10.482 -10.906 1.00 80.56 94 ALA A N 1
ATOM 721 C CA . ALA A 1 94 ? 2.324 11.534 -11.838 1.00 80.56 94 ALA A CA 1
ATOM 722 C C . ALA A 1 94 ? 0.820 11.545 -12.082 1.00 80.56 94 ALA A C 1
ATOM 724 O O . ALA A 1 94 ? 0.204 12.605 -12.008 1.00 80.56 94 ALA A O 1
ATOM 725 N N . ASP A 1 95 ? 0.243 10.371 -12.341 1.00 83.38 95 ASP A N 1
ATOM 726 C CA . ASP A 1 95 ? -1.165 10.198 -12.657 1.00 83.38 95 ASP A CA 1
ATOM 727 C C . ASP A 1 95 ? -1.648 8.774 -12.316 1.00 83.38 95 ASP A C 1
ATOM 729 O O . ASP A 1 95 ? -1.104 7.769 -12.777 1.00 83.38 95 ASP A O 1
ATOM 733 N N . ALA A 1 96 ? -2.715 8.686 -11.519 1.00 81.06 96 ALA A N 1
ATOM 734 C CA . ALA A 1 96 ? -3.282 7.410 -11.085 1.00 81.06 96 ALA A CA 1
ATOM 735 C C . ALA A 1 96 ? -3.905 6.617 -12.250 1.00 81.06 96 ALA A C 1
ATOM 737 O O . ALA A 1 96 ? -3.822 5.387 -12.275 1.00 81.06 96 ALA A O 1
ATOM 738 N N . GLY A 1 97 ? -4.501 7.305 -13.233 1.00 86.62 97 GLY A N 1
ATOM 739 C CA . GLY A 1 97 ? -5.187 6.663 -14.356 1.00 86.62 97 GLY A CA 1
ATOM 740 C C . GLY A 1 97 ? -4.237 5.849 -15.237 1.00 86.62 97 GLY A C 1
ATOM 741 O O . GLY A 1 97 ? -4.497 4.679 -15.522 1.00 86.62 97 GLY A O 1
ATOM 742 N N . SER A 1 98 ? -3.108 6.445 -15.612 1.00 89.75 98 SER A N 1
ATOM 743 C CA . SER A 1 98 ? -2.053 5.796 -16.400 1.00 89.75 98 SER A CA 1
ATOM 744 C C . SER A 1 98 ? -1.306 4.700 -15.633 1.00 89.75 98 SER A C 1
ATOM 746 O O . SER A 1 98 ? -0.837 3.738 -16.242 1.00 89.75 98 SER A O 1
ATOM 748 N N . ALA A 1 99 ? -1.240 4.784 -14.301 1.00 94.06 99 ALA A N 1
ATOM 749 C CA . ALA A 1 99 ? -0.598 3.770 -13.467 1.00 94.06 99 ALA A CA 1
ATOM 750 C C . ALA A 1 99 ? -1.407 2.468 -13.347 1.00 94.06 99 ALA A C 1
ATOM 752 O O . ALA A 1 99 ? -0.817 1.385 -13.283 1.00 94.06 99 ALA A O 1
ATOM 753 N N . ARG A 1 100 ? -2.748 2.561 -13.327 1.00 96.56 100 ARG A N 1
ATOM 754 C CA . ARG A 1 100 ? -3.665 1.431 -13.081 1.00 96.56 100 ARG A CA 1
ATOM 755 C C . ARG A 1 100 ? -3.370 0.185 -13.930 1.00 96.56 100 ARG A C 1
ATOM 757 O O . ARG A 1 100 ? -3.191 -0.873 -13.327 1.00 96.56 100 ARG A O 1
ATOM 764 N N . PRO A 1 101 ? -3.304 0.243 -15.278 1.00 97.00 101 PRO A N 1
ATOM 765 C CA . PRO A 1 101 ? -3.083 -0.961 -16.083 1.00 97.00 101 PRO A CA 1
ATOM 766 C C . PRO A 1 101 ? -1.726 -1.616 -15.789 1.00 97.00 101 PRO A C 1
ATOM 768 O O . PRO A 1 101 ? -1.663 -2.817 -15.556 1.00 97.00 101 PRO A O 1
ATOM 771 N N . LEU A 1 102 ? -0.656 -0.822 -15.688 1.00 96.81 102 LEU A N 1
ATOM 772 C CA . LEU A 1 102 ? 0.699 -1.321 -15.433 1.00 96.81 102 LEU A CA 1
ATOM 773 C C . LEU A 1 102 ? 0.828 -1.977 -14.051 1.00 96.81 102 LEU A C 1
ATOM 775 O O . LEU A 1 102 ? 1.465 -3.023 -13.909 1.00 96.81 102 LEU A O 1
ATOM 779 N N . LEU A 1 103 ? 0.216 -1.377 -13.026 1.00 97.50 103 LEU A N 1
ATOM 780 C CA . LEU A 1 103 ? 0.214 -1.930 -11.672 1.00 97.50 103 LEU A CA 1
ATOM 781 C C . LEU A 1 103 ? -0.641 -3.197 -11.572 1.00 97.50 103 LEU A C 1
ATOM 783 O O . LEU A 1 103 ? -0.229 -4.135 -10.891 1.00 97.50 103 LEU A O 1
ATOM 787 N N . ARG A 1 104 ? -1.784 -3.265 -12.270 1.00 97.50 104 ARG A N 1
ATOM 788 C CA . ARG A 1 104 ? -2.607 -4.484 -12.345 1.00 97.50 104 ARG A CA 1
ATOM 789 C C . ARG A 1 104 ? -1.858 -5.628 -13.012 1.00 97.50 104 ARG A C 1
ATOM 791 O O . ARG A 1 104 ? -1.815 -6.713 -12.438 1.00 97.50 104 ARG A O 1
ATOM 798 N N . ASP A 1 105 ? -1.216 -5.377 -14.149 1.00 96.56 105 ASP A N 1
ATOM 799 C CA . ASP A 1 105 ? -0.425 -6.389 -14.855 1.00 96.56 105 ASP A CA 1
ATOM 800 C C . ASP A 1 105 ? 0.708 -6.924 -13.965 1.00 96.56 105 ASP A C 1
ATOM 802 O O . ASP A 1 105 ? 0.909 -8.136 -13.843 1.00 96.56 105 ASP A O 1
ATOM 806 N N . ALA A 1 106 ? 1.427 -6.025 -13.283 1.00 97.06 106 ALA A N 1
ATOM 807 C CA . ALA A 1 106 ? 2.484 -6.401 -12.348 1.00 97.06 106 ALA A CA 1
ATOM 808 C C . ALA A 1 106 ? 1.948 -7.188 -11.136 1.00 97.06 106 ALA A C 1
ATOM 810 O O . ALA A 1 106 ? 2.569 -8.170 -10.720 1.00 97.06 106 ALA A O 1
ATOM 811 N N . TRP A 1 107 ? 0.801 -6.783 -10.582 1.00 97.56 107 TRP A N 1
ATOM 812 C CA . TRP A 1 107 ? 0.164 -7.443 -9.441 1.00 97.56 107 TRP A CA 1
ATOM 813 C C . TRP A 1 107 ? -0.312 -8.858 -9.789 1.00 97.56 107 TRP A C 1
ATOM 815 O O . TRP A 1 107 ? 0.021 -9.812 -9.079 1.00 97.56 107 TRP A O 1
ATOM 825 N N . GLN A 1 108 ? -1.014 -9.007 -10.916 1.00 96.56 108 GLN A N 1
ATOM 826 C CA . GLN A 1 108 ? -1.555 -10.280 -11.405 1.00 96.56 108 GLN A CA 1
ATOM 827 C C . GLN A 1 108 ? -0.459 -11.277 -11.788 1.00 96.56 108 GLN A C 1
ATOM 829 O O . GLN A 1 108 ? -0.623 -12.478 -11.583 1.00 96.56 108 GLN A O 1
ATOM 834 N N . ALA A 1 109 ? 0.687 -10.798 -12.282 1.00 95.69 109 ALA A N 1
ATOM 835 C CA . ALA A 1 109 ? 1.838 -11.656 -12.546 1.00 95.69 109 ALA A CA 1
ATOM 836 C C . ALA A 1 109 ? 2.395 -12.324 -11.273 1.00 95.69 109 ALA A C 1
ATOM 838 O O . ALA A 1 109 ? 3.095 -13.334 -11.368 1.00 95.69 109 ALA A O 1
ATOM 839 N N . GLY A 1 110 ? 2.141 -11.758 -10.085 1.00 91.25 110 GLY A N 1
ATOM 840 C CA . GLY A 1 110 ? 2.456 -12.370 -8.791 1.00 91.25 110 GLY A CA 1
ATOM 841 C C . GLY A 1 110 ? 3.947 -12.583 -8.498 1.00 91.25 110 GLY A C 1
ATOM 842 O O . GLY A 1 110 ? 4.290 -13.239 -7.515 1.00 91.25 110 GLY A O 1
ATOM 843 N N . CYS A 1 111 ? 4.853 -12.053 -9.323 1.00 89.94 111 CYS A N 1
ATOM 844 C CA . CYS A 1 111 ? 6.283 -12.321 -9.196 1.00 89.94 111 CYS A CA 1
ATOM 845 C C . CYS A 1 111 ? 6.942 -11.427 -8.124 1.00 89.94 111 CYS A C 1
ATOM 847 O O . CYS A 1 111 ? 6.689 -10.221 -8.099 1.00 89.94 111 CYS A O 1
ATOM 849 N N . PRO A 1 112 ? 7.845 -11.968 -7.281 1.00 91.38 112 PRO A N 1
ATOM 850 C CA . PRO A 1 112 ? 8.601 -11.191 -6.296 1.00 91.38 112 PRO A CA 1
ATOM 851 C C . PRO A 1 112 ? 9.702 -10.370 -6.985 1.00 91.38 112 PRO A C 1
ATOM 853 O O . PRO A 1 112 ? 10.865 -10.782 -7.063 1.00 91.38 112 PRO A O 1
ATOM 856 N N . VAL A 1 113 ? 9.321 -9.216 -7.533 1.00 92.12 113 VAL A N 1
ATOM 857 C CA . VAL A 1 113 ? 10.189 -8.357 -8.352 1.00 92.12 113 VAL A CA 1
ATOM 858 C C . VAL A 1 113 ? 11.422 -7.864 -7.595 1.00 92.12 113 VAL A C 1
ATOM 860 O O . VAL A 1 113 ? 12.473 -7.695 -8.206 1.00 92.12 113 VAL A O 1
ATOM 863 N N . GLU A 1 114 ? 11.350 -7.729 -6.267 1.00 92.38 114 GLU A N 1
ATOM 864 C CA . GLU A 1 114 ? 12.470 -7.342 -5.397 1.00 92.38 114 GLU A CA 1
ATOM 865 C C . GLU A 1 114 ? 13.681 -8.287 -5.483 1.00 92.38 114 GLU A C 1
ATOM 867 O O . GLU A 1 114 ? 14.787 -7.911 -5.101 1.00 92.38 114 GLU A O 1
ATOM 872 N N . ARG A 1 115 ? 13.499 -9.506 -6.007 1.00 93.75 115 ARG A N 1
ATOM 873 C CA . ARG A 1 115 ? 14.579 -10.482 -6.227 1.00 93.75 115 ARG A CA 1
ATOM 874 C C . ARG A 1 115 ? 15.235 -10.356 -7.603 1.00 93.75 115 ARG A C 1
ATOM 876 O O . ARG A 1 115 ? 16.156 -11.109 -7.909 1.00 93.75 115 ARG A O 1
ATOM 883 N N . HIS A 1 116 ? 14.753 -9.450 -8.451 1.00 94.25 116 HIS A N 1
ATOM 884 C CA . HIS A 1 116 ? 15.272 -9.279 -9.799 1.00 94.25 116 HIS A CA 1
ATOM 885 C C . HIS A 1 116 ? 16.701 -8.698 -9.762 1.00 94.25 116 HIS A C 1
ATOM 887 O O . HIS A 1 116 ? 16.896 -7.661 -9.121 1.00 94.25 116 HIS A O 1
ATOM 893 N N . PRO A 1 117 ? 17.684 -9.276 -10.490 1.00 91.94 117 PRO A N 1
ATOM 894 C CA . PRO A 1 117 ? 19.080 -8.818 -10.469 1.00 91.94 117 PRO A CA 1
ATOM 895 C C . PRO A 1 117 ? 19.242 -7.311 -10.701 1.00 91.94 117 PRO A C 1
ATOM 897 O O . PRO A 1 117 ? 19.859 -6.629 -9.893 1.00 91.94 117 PRO A O 1
ATOM 900 N N . PHE A 1 118 ? 18.561 -6.763 -11.715 1.00 91.00 118 PHE A N 1
ATOM 901 C CA . PHE A 1 118 ? 18.546 -5.318 -11.973 1.00 91.00 118 PHE A CA 1
ATOM 902 C C . PHE A 1 118 ? 18.159 -4.464 -10.747 1.00 91.00 118 PHE A C 1
ATOM 904 O O . PHE A 1 118 ? 18.783 -3.432 -10.497 1.00 91.00 118 PHE A O 1
ATOM 911 N N . LEU A 1 119 ? 17.146 -4.872 -9.965 1.00 90.75 119 LEU A N 1
ATOM 912 C CA . LEU A 1 119 ? 16.765 -4.126 -8.762 1.00 90.75 119 LEU A CA 1
ATOM 913 C C . LEU A 1 119 ? 17.843 -4.234 -7.685 1.00 90.75 119 LEU A C 1
ATOM 915 O O . LEU A 1 119 ? 18.195 -3.223 -7.085 1.00 90.75 119 LEU A O 1
ATOM 919 N N . LEU A 1 120 ? 18.392 -5.428 -7.470 1.00 89.75 120 LEU A N 1
ATOM 920 C CA . LEU A 1 120 ? 19.439 -5.661 -6.474 1.00 89.75 120 LEU A CA 1
ATOM 921 C C . LEU A 1 120 ? 20.728 -4.886 -6.791 1.00 89.75 120 LEU A C 1
ATOM 923 O O . LEU A 1 120 ? 21.365 -4.359 -5.880 1.00 89.75 120 LEU A O 1
ATOM 927 N N . ASP A 1 121 ? 21.084 -4.761 -8.066 1.00 86.69 121 ASP A N 1
ATOM 928 C CA . ASP A 1 121 ? 22.328 -4.108 -8.480 1.00 86.69 121 ASP A CA 1
ATOM 929 C C . ASP A 1 121 ? 22.209 -2.577 -8.531 1.00 86.69 121 ASP A C 1
ATOM 931 O O . ASP A 1 121 ? 23.144 -1.860 -8.146 1.00 86.69 121 ASP A O 1
ATOM 935 N N . HIS A 1 122 ? 21.056 -2.053 -8.966 1.00 85.25 122 HIS A N 1
ATOM 936 C CA . HIS A 1 122 ? 20.896 -0.622 -9.259 1.00 85.25 122 HIS A CA 1
ATOM 937 C C . HIS A 1 122 ? 19.959 0.121 -8.306 1.00 85.25 122 HIS A C 1
ATOM 939 O O . HIS A 1 122 ? 20.145 1.321 -8.079 1.00 85.25 122 HIS A O 1
ATOM 945 N N . LEU A 1 123 ? 18.972 -0.571 -7.734 1.00 86.06 123 LEU A N 1
ATOM 946 C CA . LEU A 1 123 ? 17.841 0.022 -7.013 1.00 86.06 123 LEU A CA 1
ATOM 947 C C . LEU A 1 123 ? 17.615 -0.590 -5.619 1.00 86.06 123 LEU A C 1
ATOM 949 O O . LEU A 1 123 ? 16.551 -0.400 -5.039 1.00 86.06 123 LEU A O 1
ATOM 953 N N . ALA A 1 124 ? 18.618 -1.254 -5.034 1.00 78.94 124 ALA A N 1
ATOM 954 C CA . ALA A 1 124 ? 18.483 -2.013 -3.781 1.00 78.94 124 ALA A CA 1
ATOM 955 C C . ALA A 1 124 ? 17.972 -1.197 -2.576 1.00 78.94 124 ALA A C 1
ATOM 957 O O . ALA A 1 124 ? 17.479 -1.749 -1.597 1.00 78.94 124 ALA A O 1
ATOM 958 N N . HIS A 1 125 ? 18.135 0.126 -2.623 1.00 78.88 125 HIS A N 1
ATOM 959 C CA . HIS A 1 125 ? 17.701 1.063 -1.580 1.00 78.88 125 HIS A CA 1
ATOM 960 C C . HIS A 1 125 ? 16.677 2.079 -2.092 1.00 78.88 125 HIS A C 1
ATOM 962 O O . HIS A 1 125 ? 16.404 3.079 -1.425 1.00 78.88 125 HIS A O 1
ATOM 968 N N . ALA A 1 126 ? 16.161 1.872 -3.301 1.00 84.88 126 ALA A N 1
ATOM 969 C CA . ALA A 1 126 ? 15.137 2.731 -3.848 1.00 84.88 126 ALA A CA 1
ATOM 970 C C . ALA A 1 126 ? 13.807 2.436 -3.155 1.00 84.88 126 ALA A C 1
ATOM 972 O O . ALA A 1 126 ? 13.389 1.284 -3.025 1.00 84.88 126 ALA A O 1
ATOM 973 N N . THR A 1 127 ? 13.151 3.500 -2.710 1.00 86.94 127 THR A N 1
ATOM 974 C CA . THR A 1 127 ? 11.829 3.443 -2.101 1.00 86.94 127 THR A CA 1
ATOM 975 C C . THR A 1 127 ? 10.862 4.278 -2.920 1.00 86.94 127 THR A C 1
ATOM 977 O O . THR A 1 127 ? 11.250 5.272 -3.535 1.00 86.94 127 THR A O 1
ATOM 980 N N . VAL A 1 128 ? 9.602 3.864 -2.931 1.00 88.19 128 VAL A N 1
ATOM 981 C CA . VAL A 1 128 ? 8.480 4.597 -3.513 1.00 88.19 128 VAL A CA 1
ATOM 982 C C . VAL A 1 128 ? 7.623 5.117 -2.373 1.00 88.19 128 VAL A C 1
ATOM 984 O O . VAL A 1 128 ? 7.391 4.415 -1.388 1.00 88.19 128 VAL A O 1
ATOM 987 N N . ARG A 1 129 ? 7.169 6.363 -2.485 1.00 90.62 129 ARG A N 1
ATOM 988 C CA . ARG A 1 129 ? 6.230 6.942 -1.525 1.00 90.62 129 ARG A CA 1
ATOM 989 C C . ARG A 1 129 ? 4.800 6.607 -1.929 1.00 90.62 129 ARG A C 1
ATOM 991 O O . ARG A 1 129 ? 4.418 6.941 -3.040 1.00 90.62 129 ARG A O 1
ATOM 998 N N . ILE A 1 130 ? 4.039 5.990 -1.031 1.00 91.38 130 ILE A N 1
ATOM 999 C CA . ILE A 1 130 ? 2.674 5.511 -1.272 1.00 91.38 130 ILE A CA 1
ATOM 1000 C C . ILE A 1 130 ? 1.722 6.111 -0.241 1.00 91.38 130 ILE A C 1
ATOM 1002 O O . ILE A 1 130 ? 1.980 6.053 0.965 1.00 91.38 130 ILE A O 1
ATOM 1006 N N . ASP A 1 131 ? 0.619 6.675 -0.721 1.00 89.81 131 ASP A N 1
ATOM 1007 C CA . ASP A 1 131 ? -0.400 7.331 0.097 1.00 89.81 131 ASP A CA 1
ATOM 1008 C C . ASP A 1 131 ? -1.400 6.308 0.651 1.00 89.81 131 ASP A C 1
ATOM 1010 O O . ASP A 1 131 ? -2.414 6.003 0.025 1.00 89.81 131 ASP A O 1
ATOM 1014 N N . LEU A 1 132 ? -1.135 5.805 1.859 1.00 86.81 132 LEU A N 1
ATOM 1015 C CA . LEU A 1 132 ? -1.999 4.823 2.530 1.00 86.81 132 LEU A CA 1
ATOM 1016 C C . LEU A 1 132 ? -3.364 5.420 2.879 1.00 86.81 132 LEU A C 1
ATOM 1018 O O . LEU A 1 132 ? -4.405 4.801 2.687 1.00 86.81 132 LEU A O 1
ATOM 1022 N N . THR A 1 133 ? -3.358 6.656 3.377 1.00 81.62 133 THR A N 1
ATOM 1023 C CA . THR A 1 133 ? -4.557 7.425 3.728 1.00 81.62 133 THR A CA 1
ATOM 1024 C C . THR A 1 133 ? -4.367 8.883 3.311 1.00 81.62 133 THR A C 1
ATOM 1026 O O . THR A 1 133 ? -3.287 9.279 2.872 1.00 81.62 133 THR A O 1
ATOM 1029 N N . GLU A 1 134 ? -5.384 9.725 3.500 1.00 74.12 134 GLU A N 1
ATOM 1030 C CA . GLU A 1 134 ? -5.265 11.181 3.306 1.00 74.12 134 GLU A CA 1
ATOM 1031 C C . GLU A 1 134 ? -4.170 11.839 4.173 1.00 74.12 134 GLU A C 1
ATOM 1033 O O . GLU A 1 134 ? -3.696 12.939 3.878 1.00 74.12 134 GLU A O 1
ATOM 1038 N N . HIS A 1 135 ? -3.758 11.182 5.259 1.00 75.94 135 HIS A N 1
ATOM 1039 C CA . HIS A 1 135 ? -2.850 11.744 6.258 1.00 75.94 135 HIS A CA 1
ATOM 1040 C C . HIS A 1 135 ? -1.583 10.916 6.472 1.00 75.94 135 HIS A C 1
ATOM 1042 O O . HIS A 1 135 ? -0.696 11.354 7.205 1.00 75.94 135 HIS A O 1
ATOM 1048 N N . VAL A 1 136 ? -1.475 9.740 5.854 1.00 82.19 136 VAL A N 1
ATOM 1049 C CA . VAL A 1 136 ? -0.366 8.810 6.077 1.00 82.19 136 VAL A CA 1
ATOM 1050 C C . VAL A 1 136 ? 0.244 8.406 4.751 1.00 82.19 136 VAL A C 1
ATOM 1052 O O . VAL A 1 136 ? -0.440 7.890 3.870 1.00 82.19 136 VAL A O 1
ATOM 1055 N N . GLN A 1 137 ? 1.556 8.586 4.653 1.00 87.19 137 GLN A N 1
ATOM 1056 C CA . GLN A 1 137 ? 2.357 8.133 3.529 1.00 87.19 137 GLN A CA 1
ATOM 1057 C C . GLN A 1 137 ? 3.429 7.157 4.021 1.00 87.19 137 GLN A C 1
ATOM 1059 O O . GLN A 1 137 ? 4.056 7.385 5.058 1.00 87.19 137 GLN A O 1
ATOM 1064 N N . ALA A 1 138 ? 3.666 6.086 3.272 1.00 84.75 138 ALA A N 1
ATOM 1065 C CA . ALA A 1 138 ? 4.756 5.150 3.515 1.00 84.75 138 ALA A CA 1
ATOM 1066 C C . ALA A 1 138 ? 5.825 5.291 2.433 1.00 84.75 138 ALA A C 1
ATOM 1068 O O . ALA A 1 138 ? 5.504 5.305 1.251 1.00 84.75 138 ALA A O 1
ATOM 1069 N N . ALA A 1 139 ? 7.096 5.354 2.816 1.00 87.50 139 ALA A N 1
ATOM 1070 C CA . ALA A 1 139 ? 8.195 5.049 1.908 1.00 87.50 139 ALA A CA 1
ATOM 1071 C C . ALA A 1 139 ? 8.420 3.535 1.945 1.00 87.50 139 ALA A C 1
ATOM 1073 O O . ALA A 1 139 ? 8.780 3.011 2.997 1.00 87.50 139 ALA A O 1
ATOM 1074 N N . VAL A 1 140 ? 8.185 2.844 0.831 1.00 87.50 140 VAL A N 1
ATOM 1075 C CA . VAL A 1 140 ? 8.246 1.379 0.730 1.00 87.50 14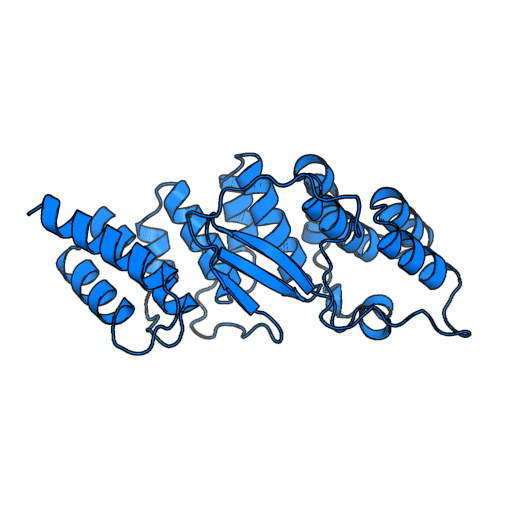0 VAL A CA 1
ATOM 1076 C C . VAL A 1 140 ? 9.308 0.980 -0.295 1.00 87.50 140 VAL A C 1
ATOM 1078 O O . VAL A 1 140 ? 9.326 1.559 -1.382 1.00 87.50 140 VAL A O 1
ATOM 1081 N N . PRO A 1 141 ? 10.211 0.027 0.002 1.00 90.69 141 PRO A N 1
ATOM 1082 C CA . PRO A 1 141 ? 11.145 -0.494 -0.994 1.00 90.69 141 PRO A CA 1
ATOM 1083 C C . PRO A 1 141 ? 10.418 -1.042 -2.224 1.00 90.69 141 PRO A C 1
ATOM 1085 O O . PRO A 1 141 ? 9.346 -1.639 -2.086 1.00 90.69 141 PRO A O 1
ATOM 1088 N N . ILE A 1 142 ? 11.013 -0.893 -3.413 1.00 91.12 142 ILE A N 1
ATOM 1089 C CA . ILE A 1 142 ? 10.459 -1.499 -4.635 1.00 91.12 142 ILE A CA 1
ATOM 1090 C C . ILE A 1 142 ? 10.338 -3.009 -4.421 1.00 91.12 142 ILE A C 1
ATOM 1092 O O . ILE A 1 142 ? 11.333 -3.710 -4.244 1.00 91.12 142 ILE A O 1
ATOM 1096 N N . SER A 1 143 ? 9.104 -3.489 -4.412 1.00 93.94 143 SER A N 1
ATOM 1097 C CA . SER A 1 143 ? 8.752 -4.866 -4.086 1.00 93.94 143 SER A CA 1
ATOM 1098 C C . SER A 1 143 ? 7.343 -5.165 -4.574 1.00 93.94 143 SER A C 1
ATOM 1100 O O . SER A 1 143 ? 6.602 -4.247 -4.943 1.00 93.94 143 SER A O 1
ATOM 1102 N N . ARG A 1 144 ? 6.946 -6.438 -4.526 1.00 94.94 144 ARG A N 1
ATOM 1103 C CA . ARG A 1 144 ? 5.550 -6.827 -4.759 1.00 94.94 144 ARG A CA 1
ATOM 1104 C C . ARG A 1 144 ? 4.581 -6.093 -3.822 1.00 94.94 144 ARG A C 1
ATOM 1106 O O . ARG A 1 144 ? 3.536 -5.639 -4.278 1.00 94.94 144 ARG A O 1
ATOM 1113 N N . ASP A 1 145 ? 4.950 -5.910 -2.553 1.00 94.50 145 ASP A N 1
ATOM 1114 C CA . ASP A 1 145 ? 4.117 -5.190 -1.579 1.00 94.50 145 ASP A CA 1
ATOM 1115 C C . ASP A 1 145 ? 3.944 -3.715 -1.977 1.00 94.50 145 ASP A C 1
ATOM 1117 O O . ASP A 1 145 ? 2.849 -3.171 -1.865 1.00 94.50 145 ASP A O 1
ATOM 1121 N N . ALA A 1 146 ? 4.988 -3.071 -2.515 1.00 94.62 146 ALA A N 1
ATOM 1122 C CA . ALA A 1 146 ? 4.878 -1.708 -3.037 1.00 94.62 146 ALA A CA 1
ATOM 1123 C C . ALA A 1 146 ? 3.939 -1.616 -4.251 1.00 94.62 146 ALA A C 1
ATOM 1125 O O . ALA A 1 146 ? 3.195 -0.644 -4.357 1.00 94.62 146 ALA A O 1
ATOM 1126 N N . VAL A 1 147 ? 3.939 -2.616 -5.141 1.00 97.12 147 VAL A N 1
ATOM 1127 C CA . VAL A 1 147 ? 2.996 -2.680 -6.273 1.00 97.12 147 VAL A CA 1
ATOM 1128 C C . VAL A 1 147 ? 1.560 -2.786 -5.768 1.00 97.12 147 VAL A C 1
ATOM 1130 O O . VAL A 1 147 ? 0.721 -1.993 -6.185 1.00 97.12 147 VAL A O 1
ATOM 1133 N N . GLY A 1 148 ? 1.284 -3.712 -4.844 1.00 97.31 148 GLY A N 1
ATOM 1134 C CA . GLY A 1 148 ? -0.063 -3.886 -4.296 1.00 97.31 148 GLY A CA 1
ATOM 1135 C C . GLY A 1 148 ? -0.541 -2.654 -3.523 1.00 97.31 148 GLY A C 1
ATOM 1136 O O . GLY A 1 148 ? -1.639 -2.171 -3.770 1.00 97.31 148 GLY A O 1
ATOM 1137 N N . LEU A 1 149 ? 0.301 -2.061 -2.671 1.00 96.69 149 LEU A N 1
ATOM 1138 C CA . LEU A 1 149 ? -0.035 -0.828 -1.947 1.00 96.69 149 LEU A CA 1
ATOM 1139 C C . LEU A 1 149 ? -0.271 0.368 -2.888 1.00 96.69 149 LEU A C 1
ATOM 1141 O O . LEU A 1 149 ? -1.173 1.169 -2.644 1.00 96.69 149 LEU A O 1
ATOM 1145 N N . ALA A 1 150 ? 0.518 0.503 -3.960 1.00 96.75 150 ALA A N 1
ATOM 1146 C CA . ALA A 1 150 ? 0.304 1.547 -4.961 1.00 96.75 150 ALA A CA 1
ATOM 1147 C C . ALA A 1 150 ? -0.995 1.309 -5.741 1.00 96.75 150 ALA A C 1
ATOM 1149 O O . ALA A 1 150 ? -1.747 2.253 -5.971 1.00 96.75 150 ALA A O 1
ATOM 1150 N N . LEU A 1 151 ? -1.293 0.055 -6.096 1.00 97.75 151 LEU A N 1
ATOM 1151 C CA . LEU A 1 151 ? -2.541 -0.307 -6.760 1.00 97.75 151 LEU A CA 1
ATOM 1152 C C . LEU A 1 151 ? -3.750 -0.004 -5.866 1.00 97.75 151 LEU A C 1
ATOM 1154 O O . LEU A 1 151 ? -4.681 0.639 -6.333 1.00 97.75 151 LEU A O 1
ATOM 1158 N N . VAL A 1 152 ? -3.699 -0.345 -4.574 1.00 97.50 152 VAL A N 1
ATOM 1159 C CA . VAL A 1 152 ? -4.723 0.039 -3.585 1.00 97.50 152 VAL A CA 1
ATOM 1160 C C . VAL A 1 152 ? -4.972 1.548 -3.597 1.00 97.50 152 VAL A C 1
ATOM 1162 O O . VAL A 1 152 ? -6.123 1.983 -3.643 1.00 97.50 152 VAL A O 1
ATOM 1165 N N . ALA A 1 153 ? -3.908 2.356 -3.574 1.00 95.38 153 ALA A N 1
ATOM 1166 C CA . ALA A 1 153 ? -4.037 3.809 -3.610 1.00 95.38 153 ALA A CA 1
ATOM 1167 C C . ALA A 1 153 ? -4.680 4.295 -4.921 1.00 95.38 153 ALA A C 1
ATOM 1169 O O . ALA A 1 153 ? -5.579 5.130 -4.875 1.00 95.38 153 ALA A O 1
ATOM 1170 N N . VAL A 1 154 ? -4.276 3.738 -6.068 1.00 96.19 154 VAL A N 1
ATOM 1171 C CA . VAL A 1 154 ? -4.856 4.062 -7.381 1.00 96.19 154 VAL A CA 1
ATOM 1172 C C . VAL A 1 154 ? -6.341 3.714 -7.448 1.00 96.19 154 VAL A C 1
ATOM 1174 O O . VAL A 1 154 ? -7.139 4.564 -7.831 1.00 96.19 154 VAL A O 1
ATOM 1177 N N . GLU A 1 155 ? -6.732 2.499 -7.061 1.00 96.81 155 GLU A N 1
ATOM 1178 C CA . GLU A 1 155 ? -8.137 2.067 -7.082 1.00 96.81 155 GLU A CA 1
ATOM 1179 C C . GLU A 1 155 ? -8.996 2.949 -6.166 1.00 96.81 155 GLU A C 1
ATOM 1181 O O . GLU A 1 155 ? -10.053 3.438 -6.572 1.00 96.81 155 GLU A O 1
ATOM 1186 N N . ARG A 1 156 ? -8.485 3.264 -4.968 1.00 94.62 156 ARG A N 1
ATOM 1187 C CA . ARG A 1 156 ? -9.137 4.181 -4.028 1.00 94.62 156 ARG A CA 1
ATOM 1188 C C . ARG A 1 156 ? -9.323 5.579 -4.619 1.00 94.62 156 ARG A C 1
ATOM 1190 O O . ARG A 1 156 ? -10.393 6.163 -4.456 1.00 94.62 156 ARG A O 1
ATOM 1197 N N . ASP A 1 157 ? -8.296 6.127 -5.260 1.00 92.62 157 ASP A N 1
ATOM 1198 C CA . ASP A 1 157 ? -8.322 7.488 -5.808 1.00 92.62 157 ASP A CA 1
ATOM 1199 C C . ASP A 1 157 ? -9.220 7.585 -7.055 1.00 92.62 157 ASP A C 1
ATOM 1201 O O . ASP A 1 157 ? -9.807 8.636 -7.313 1.00 92.62 157 ASP A O 1
ATOM 1205 N N . LEU A 1 158 ? -9.398 6.476 -7.778 1.00 93.62 158 LEU A N 1
ATOM 1206 C CA . LEU A 1 158 ? -10.368 6.337 -8.868 1.00 93.62 158 LEU A CA 1
ATOM 1207 C C . LEU A 1 158 ? -11.800 6.034 -8.383 1.00 93.62 158 LEU A C 1
ATOM 1209 O O . LEU A 1 158 ? -12.722 6.015 -9.197 1.00 93.62 158 LEU A O 1
ATOM 1213 N N . GLY A 1 159 ? -11.999 5.825 -7.078 1.00 94.75 159 GLY A N 1
ATOM 1214 C CA . GLY A 1 159 ? -13.303 5.557 -6.464 1.00 94.75 159 GLY A CA 1
ATOM 1215 C C . GLY A 1 159 ? -13.761 4.096 -6.514 1.00 94.75 159 GLY A C 1
ATOM 1216 O O . GLY A 1 159 ? -14.868 3.801 -6.068 1.00 94.75 159 GLY A O 1
ATOM 1217 N N . ASP A 1 160 ? -12.926 3.180 -7.006 1.00 96.69 160 ASP A N 1
ATOM 1218 C CA . ASP A 1 160 ? -13.202 1.740 -7.057 1.00 96.69 160 ASP A CA 1
ATOM 1219 C C . ASP A 1 160 ? -12.791 1.085 -5.726 1.00 96.69 160 ASP A C 1
ATOM 1221 O O . ASP A 1 160 ? -11.757 0.424 -5.600 1.00 96.69 160 ASP A O 1
ATOM 1225 N N . LEU A 1 161 ? -13.565 1.375 -4.674 1.00 96.88 161 LEU A N 1
ATOM 1226 C CA . LEU A 1 161 ? -13.231 0.960 -3.308 1.00 96.88 161 LEU A CA 1
ATOM 1227 C C . LEU A 1 161 ? -13.266 -0.562 -3.127 1.00 96.88 161 LEU A C 1
ATOM 1229 O O . LEU A 1 161 ? -12.472 -1.079 -2.345 1.00 96.88 161 LEU A O 1
ATOM 1233 N N . ASP A 1 162 ? -14.127 -1.272 -3.856 1.00 96.62 162 ASP A N 1
ATOM 1234 C CA . ASP A 1 162 ? -14.215 -2.733 -3.782 1.00 96.62 162 ASP A CA 1
ATOM 1235 C C . ASP A 1 162 ? -12.948 -3.388 -4.347 1.00 96.62 162 ASP A C 1
ATOM 1237 O O . ASP A 1 162 ? -12.351 -4.238 -3.684 1.00 96.62 162 ASP A O 1
ATOM 1241 N N . ALA A 1 163 ? -12.463 -2.926 -5.508 1.00 97.06 163 ALA A N 1
ATOM 1242 C CA . ALA A 1 163 ? -11.190 -3.391 -6.060 1.00 97.06 163 ALA A CA 1
ATOM 1243 C C . ALA A 1 163 ? -10.007 -3.036 -5.144 1.00 97.06 163 ALA A C 1
ATOM 1245 O O . ALA A 1 163 ? -9.075 -3.827 -4.987 1.00 97.06 163 ALA A O 1
ATOM 1246 N N . ALA A 1 164 ? -10.041 -1.861 -4.506 1.00 97.56 164 ALA A N 1
ATOM 1247 C CA . ALA A 1 164 ? -9.024 -1.479 -3.532 1.00 97.56 164 ALA A CA 1
ATOM 1248 C C . ALA A 1 164 ? -9.011 -2.431 -2.322 1.00 97.56 164 ALA A C 1
ATOM 1250 O O . ALA A 1 164 ? -7.933 -2.821 -1.869 1.00 97.56 164 ALA A O 1
ATOM 1251 N N . VAL A 1 165 ? -10.186 -2.817 -1.811 1.00 97.75 165 VAL A N 1
ATOM 1252 C CA . VAL A 1 165 ? -10.317 -3.777 -0.704 1.00 97.75 165 VAL A CA 1
ATOM 1253 C C . VAL A 1 165 ? -9.795 -5.148 -1.114 1.00 97.75 165 VAL A C 1
ATOM 1255 O O . VAL A 1 165 ? -9.001 -5.715 -0.372 1.00 97.75 165 VAL A O 1
ATOM 1258 N N . GLU A 1 166 ? -10.165 -5.648 -2.293 1.00 97.12 166 GLU A N 1
ATOM 1259 C CA . GLU A 1 166 ? -9.709 -6.952 -2.793 1.00 97.12 166 GLU A CA 1
ATOM 1260 C C . GLU A 1 166 ? -8.175 -7.031 -2.847 1.00 97.12 166 GLU A C 1
ATOM 1262 O O . GLU A 1 166 ? -7.570 -7.940 -2.278 1.00 97.12 166 GLU A O 1
ATOM 1267 N N . VAL A 1 167 ? -7.522 -6.028 -3.443 1.00 97.69 167 VAL A N 1
ATOM 1268 C CA . VAL A 1 167 ? -6.052 -5.982 -3.511 1.00 97.69 167 VAL A CA 1
ATOM 1269 C C . VAL A 1 167 ? -5.433 -5.874 -2.114 1.00 97.69 167 VAL A C 1
ATOM 1271 O O . VAL A 1 167 ? -4.409 -6.503 -1.843 1.00 97.69 167 VAL A O 1
ATOM 1274 N N . ALA A 1 168 ? -6.032 -5.081 -1.220 1.00 96.81 168 ALA A N 1
ATOM 1275 C CA . ALA A 1 168 ? -5.534 -4.907 0.140 1.00 96.81 168 ALA A CA 1
ATOM 1276 C C . ALA A 1 168 ? -5.686 -6.176 0.999 1.00 96.81 168 ALA A C 1
ATOM 1278 O O . ALA A 1 168 ? -4.817 -6.447 1.830 1.00 96.81 168 ALA A O 1
ATOM 1279 N N . GLU A 1 169 ? -6.748 -6.960 0.795 1.00 95.94 169 GLU A N 1
ATOM 1280 C CA . GLU A 1 169 ? -6.970 -8.244 1.471 1.00 95.94 169 GLU A CA 1
ATOM 1281 C C . GLU A 1 169 ? -5.954 -9.319 1.031 1.00 95.94 169 GLU A C 1
ATOM 1283 O O . GLU A 1 169 ? -5.580 -10.177 1.837 1.00 95.94 169 GLU A O 1
ATOM 1288 N N . ASP A 1 170 ? -5.463 -9.230 -0.209 1.00 95.56 170 ASP A N 1
ATOM 1289 C CA . ASP A 1 170 ? -4.475 -10.143 -0.804 1.00 95.56 170 ASP A CA 1
ATOM 1290 C C . ASP A 1 170 ? -3.004 -9.797 -0.479 1.00 95.56 170 ASP A C 1
ATOM 1292 O O . ASP A 1 170 ? -2.082 -10.548 -0.834 1.00 95.56 170 ASP A O 1
ATOM 1296 N N . LEU A 1 171 ? -2.745 -8.660 0.175 1.00 94.50 171 LEU A N 1
ATOM 1297 C CA . LEU A 1 171 ? -1.401 -8.275 0.613 1.00 94.50 171 LEU A CA 1
ATOM 1298 C C . LEU A 1 171 ? -0.910 -9.132 1.789 1.00 94.50 171 LEU A C 1
ATOM 1300 O O . LEU A 1 171 ? -1.673 -9.547 2.661 1.00 94.50 171 LEU A O 1
ATOM 1304 N N . ASP A 1 172 ? 0.412 -9.319 1.867 1.00 90.50 172 ASP A N 1
ATOM 1305 C CA . ASP A 1 172 ? 1.038 -9.891 3.060 1.00 90.50 172 ASP A CA 1
ATOM 1306 C C . ASP A 1 172 ? 0.739 -8.998 4.288 1.00 90.50 172 ASP A C 1
ATOM 1308 O O . ASP A 1 172 ? 1.010 -7.787 4.247 1.00 90.50 172 ASP A O 1
ATOM 1312 N N . PRO A 1 173 ? 0.256 -9.563 5.415 1.00 89.50 173 PRO A N 1
ATOM 1313 C CA . PRO A 1 173 ? -0.026 -8.787 6.617 1.00 89.50 173 PRO A CA 1
ATOM 1314 C C . PRO A 1 173 ? 1.205 -8.032 7.135 1.00 89.50 173 PRO A C 1
ATOM 1316 O O . PRO A 1 173 ? 2.209 -8.610 7.563 1.00 89.50 173 PRO A O 1
ATOM 1319 N N . SER A 1 174 ? 1.106 -6.707 7.131 1.00 90.25 174 SER A N 1
ATOM 1320 C CA . SER A 1 174 ? 2.095 -5.764 7.653 1.00 90.25 174 SER A CA 1
ATOM 1321 C C . SER A 1 174 ? 1.371 -4.534 8.191 1.00 90.25 174 SER A C 1
ATOM 1323 O O . SER A 1 174 ? 0.265 -4.238 7.750 1.00 90.25 174 SER A O 1
ATOM 1325 N N . VAL A 1 175 ? 1.994 -3.765 9.090 1.00 88.44 175 VAL A N 1
ATOM 1326 C CA . VAL A 1 175 ? 1.367 -2.559 9.678 1.00 88.44 175 VAL A CA 1
ATOM 1327 C C . VAL A 1 175 ? 0.876 -1.578 8.601 1.00 88.44 175 VAL A C 1
ATOM 1329 O O . VAL A 1 175 ? -0.169 -0.953 8.746 1.00 88.44 175 VAL A O 1
ATOM 1332 N N . VAL A 1 176 ? 1.610 -1.468 7.493 1.00 90.50 176 VAL A N 1
ATOM 1333 C CA . VAL A 1 176 ? 1.304 -0.571 6.367 1.00 90.50 176 VAL A CA 1
ATOM 1334 C C . VAL A 1 176 ? 0.106 -1.080 5.564 1.00 90.50 176 VAL A C 1
ATOM 1336 O O . VAL A 1 176 ? -0.785 -0.294 5.251 1.00 90.50 176 VAL A O 1
ATOM 1339 N N . ALA A 1 177 ? 0.059 -2.386 5.276 1.00 93.44 177 ALA A N 1
ATOM 1340 C CA . ALA A 1 177 ? -1.082 -3.017 4.611 1.00 93.44 177 ALA A CA 1
ATOM 1341 C C . ALA A 1 177 ? -2.341 -2.951 5.487 1.00 93.44 177 ALA A C 1
ATOM 1343 O O . ALA A 1 177 ? -3.404 -2.572 5.008 1.00 93.44 177 ALA A O 1
ATOM 1344 N N . THR A 1 178 ? -2.206 -3.208 6.790 1.00 94.00 178 THR A N 1
ATOM 1345 C CA . THR A 1 178 ? -3.292 -3.068 7.764 1.00 94.00 178 THR A CA 1
ATOM 1346 C C . THR A 1 178 ? -3.813 -1.633 7.823 1.00 94.00 178 THR A C 1
ATOM 1348 O O . THR A 1 178 ? -5.021 -1.440 7.832 1.00 94.00 178 THR A O 1
ATOM 1351 N N . LEU A 1 179 ? -2.940 -0.619 7.829 1.00 92.31 179 LEU A N 1
ATOM 1352 C CA . LEU A 1 179 ? -3.361 0.788 7.794 1.00 92.31 179 LEU A CA 1
ATOM 1353 C C . LEU A 1 179 ? -4.147 1.135 6.527 1.00 92.31 179 LEU A C 1
ATOM 1355 O O . LEU A 1 179 ? -5.150 1.844 6.615 1.00 92.31 179 LEU A O 1
ATOM 1359 N N . ALA A 1 180 ? -3.698 0.648 5.368 1.00 94.31 180 ALA A N 1
ATOM 1360 C CA . ALA A 1 180 ? -4.407 0.844 4.109 1.00 94.31 180 ALA A CA 1
ATOM 1361 C C . ALA A 1 180 ? -5.780 0.147 4.129 1.00 94.31 180 ALA A C 1
ATOM 1363 O O . ALA A 1 180 ? -6.789 0.780 3.827 1.00 94.31 180 ALA A O 1
ATOM 1364 N N . LEU A 1 181 ? -5.837 -1.117 4.561 1.00 96.31 181 LEU A N 1
ATOM 1365 C CA . LEU A 1 181 ? -7.077 -1.894 4.624 1.00 96.31 181 LEU A CA 1
ATOM 1366 C C . LEU A 1 181 ? -8.072 -1.341 5.657 1.00 96.31 181 LEU A C 1
ATOM 1368 O O . LEU A 1 181 ? -9.261 -1.244 5.370 1.00 96.31 181 LEU A O 1
ATOM 1372 N N . ALA A 1 182 ? -7.603 -0.913 6.830 1.00 95.00 182 ALA A N 1
ATOM 1373 C CA . ALA A 1 182 ? -8.454 -0.320 7.860 1.00 95.00 182 ALA A CA 1
ATOM 1374 C C . ALA A 1 182 ? -9.099 0.996 7.382 1.00 95.00 182 ALA A C 1
ATOM 1376 O O . ALA A 1 182 ? -10.287 1.228 7.613 1.00 95.00 182 ALA A O 1
ATOM 1377 N N . GLU A 1 183 ? -8.358 1.827 6.640 1.00 93.19 183 GLU A N 1
ATOM 1378 C CA . GLU A 1 183 ? -8.924 3.017 5.997 1.00 93.19 183 GLU A CA 1
ATOM 1379 C C . GLU A 1 183 ? -9.984 2.656 4.949 1.00 93.19 183 GLU A C 1
ATOM 1381 O O . GLU A 1 183 ? -11.004 3.342 4.860 1.00 93.19 183 GLU A O 1
ATOM 1386 N N . LEU A 1 184 ? -9.780 1.588 4.174 1.00 95.94 184 LEU A N 1
ATOM 1387 C CA . LEU A 1 184 ? -10.772 1.127 3.204 1.00 95.94 184 LEU A CA 1
ATOM 1388 C C . LEU A 1 184 ? -12.041 0.620 3.889 1.00 95.94 184 LEU A C 1
ATOM 1390 O O . LEU A 1 184 ? -13.117 1.104 3.552 1.00 95.94 184 LEU A O 1
ATOM 1394 N N . TYR A 1 185 ? -11.930 -0.239 4.907 1.00 96.75 185 TYR A N 1
ATOM 1395 C CA . TYR A 1 185 ? -13.087 -0.693 5.689 1.00 96.75 185 TYR A CA 1
ATOM 1396 C C . TYR A 1 185 ? -13.863 0.465 6.311 1.00 96.75 185 TYR A C 1
ATOM 1398 O O . TYR A 1 185 ? -15.092 0.447 6.334 1.00 96.75 185 TYR A O 1
ATOM 1406 N N . ARG A 1 186 ? -13.169 1.517 6.756 1.00 93.81 186 ARG A N 1
ATOM 1407 C CA . ARG A 1 186 ? -13.819 2.741 7.231 1.00 93.81 186 ARG A CA 1
ATOM 1408 C C . ARG A 1 186 ? -14.582 3.467 6.115 1.00 93.81 186 ARG A C 1
ATOM 1410 O O . ARG A 1 186 ? -15.649 4.013 6.376 1.00 93.81 186 ARG A O 1
ATOM 1417 N N . ARG A 1 187 ? -14.041 3.524 4.894 1.00 93.94 187 ARG A N 1
ATOM 1418 C CA . ARG A 1 187 ? -14.690 4.182 3.742 1.00 93.94 187 ARG A CA 1
ATOM 1419 C C . ARG A 1 187 ? -15.857 3.384 3.170 1.00 93.94 187 ARG A C 1
ATOM 1421 O O . ARG A 1 187 ? -16.780 3.995 2.645 1.00 93.94 187 ARG A O 1
ATOM 1428 N N . THR A 1 188 ? -15.820 2.061 3.282 1.00 95.69 188 THR A N 1
ATOM 1429 C CA . THR A 1 188 ? -16.876 1.155 2.808 1.00 95.69 188 THR A CA 1
ATOM 1430 C C . THR A 1 188 ? -17.891 0.796 3.896 1.00 95.69 188 THR A C 1
ATOM 1432 O O . THR A 1 188 ? -18.649 -0.146 3.713 1.00 95.69 188 THR A O 1
ATOM 1435 N N . ASP A 1 189 ? -17.883 1.498 5.035 1.00 95.19 189 ASP A N 1
ATOM 1436 C CA . ASP A 1 189 ? -18.792 1.276 6.172 1.00 95.19 189 ASP A CA 1
ATOM 1437 C C . ASP A 1 189 ? -18.806 -0.177 6.696 1.00 95.19 189 ASP A C 1
ATOM 1439 O O . ASP A 1 189 ? -19.846 -0.784 6.941 1.00 95.19 189 ASP A O 1
ATOM 1443 N N . ARG A 1 190 ? -17.609 -0.754 6.874 1.00 96.06 190 ARG A N 1
ATOM 1444 C CA . ARG A 1 190 ? -17.381 -2.116 7.393 1.00 96.06 190 ARG A CA 1
ATOM 1445 C C . ARG A 1 190 ? -16.727 -2.084 8.789 1.00 96.06 190 ARG A C 1
ATOM 1447 O O . ARG A 1 190 ? -15.598 -2.552 8.954 1.00 96.06 190 ARG A O 1
ATOM 1454 N N . PRO A 1 191 ? -17.383 -1.521 9.825 1.00 95.88 191 PRO A N 1
ATOM 1455 C CA . PRO A 1 191 ? -16.755 -1.321 11.132 1.00 95.88 191 PRO A CA 1
ATOM 1456 C C . PRO A 1 191 ? -16.419 -2.638 11.847 1.00 95.88 191 PRO A C 1
ATOM 1458 O O . PRO A 1 191 ? -15.382 -2.719 12.501 1.00 95.88 191 PRO A O 1
ATOM 1461 N N . HIS A 1 192 ? -17.228 -3.690 11.685 1.00 96.19 192 HIS A N 1
ATOM 1462 C CA . HIS A 1 192 ? -16.943 -5.005 12.272 1.00 96.19 192 HIS A CA 1
ATOM 1463 C C . HIS A 1 192 ? -15.641 -5.616 11.742 1.00 96.19 192 HIS A C 1
ATOM 1465 O O . HIS A 1 192 ? -14.834 -6.104 12.533 1.00 96.19 192 HIS A O 1
ATOM 1471 N N . ASP A 1 193 ? -15.396 -5.515 10.434 1.00 96.62 193 ASP A N 1
ATOM 1472 C CA . ASP A 1 193 ? -14.175 -6.040 9.819 1.00 96.62 193 ASP A CA 1
ATOM 1473 C C . ASP A 1 193 ? -12.936 -5.253 10.259 1.00 96.62 193 ASP A C 1
ATOM 1475 O O . ASP A 1 193 ? -11.864 -5.827 10.432 1.00 96.62 193 ASP A O 1
ATOM 1479 N N . LEU A 1 194 ? -13.074 -3.944 10.508 1.00 95.75 194 LEU A N 1
ATOM 1480 C CA . LEU A 1 194 ? -11.999 -3.121 11.069 1.00 95.75 194 LEU A CA 1
ATOM 1481 C C . LEU A 1 194 ? -11.667 -3.541 12.506 1.00 95.75 194 LEU A C 1
ATOM 1483 O O . LEU A 1 194 ? -10.489 -3.679 12.847 1.00 95.75 194 LEU A O 1
ATOM 1487 N N . VAL A 1 195 ? -12.684 -3.777 13.342 1.00 95.81 195 VAL A N 1
ATOM 1488 C CA . VAL A 1 195 ? -12.477 -4.290 14.705 1.00 95.81 195 VAL A CA 1
ATOM 1489 C C . VAL A 1 195 ? -11.756 -5.635 14.659 1.00 95.81 195 VAL A C 1
ATOM 1491 O O . VAL A 1 195 ? -10.723 -5.769 15.310 1.00 95.81 195 VAL A O 1
ATOM 1494 N N . GLU A 1 196 ? -12.216 -6.581 13.834 1.00 94.62 196 GLU A N 1
ATOM 1495 C CA . GLU A 1 196 ? -11.558 -7.887 13.685 1.00 94.62 196 GLU A CA 1
ATOM 1496 C C . GLU A 1 196 ? -10.111 -7.746 13.188 1.00 94.62 196 GLU A C 1
ATOM 1498 O O . GLU A 1 196 ? -9.200 -8.345 13.761 1.00 94.62 196 GLU A O 1
ATOM 1503 N N . LEU A 1 197 ? -9.877 -6.913 12.168 1.00 94.25 197 LEU A N 1
ATOM 1504 C CA . LEU A 1 197 ? -8.552 -6.660 11.594 1.00 94.25 197 LEU A CA 1
ATOM 1505 C C . LEU A 1 197 ? -7.550 -6.137 12.632 1.00 94.25 197 LEU A C 1
ATOM 1507 O O . LEU A 1 197 ? -6.353 -6.401 12.523 1.00 94.25 197 LEU A O 1
ATOM 1511 N N . THR A 1 198 ? -8.024 -5.368 13.611 1.00 93.75 198 THR A N 1
ATOM 1512 C CA . THR A 1 198 ? -7.186 -4.662 14.591 1.00 93.75 198 THR A CA 1
ATOM 1513 C C . THR A 1 198 ? -7.227 -5.276 15.990 1.00 93.75 198 THR A C 1
ATOM 1515 O O . THR A 1 198 ? -6.641 -4.732 16.935 1.00 93.75 198 THR A O 1
ATOM 1518 N N . GLU A 1 199 ? -7.892 -6.417 16.146 1.00 90.94 199 GLU A N 1
ATOM 1519 C CA . GLU A 1 199 ? -8.003 -7.135 17.412 1.00 90.94 199 GLU A CA 1
ATOM 1520 C C . GLU A 1 199 ? -6.619 -7.586 17.919 1.00 90.94 199 GLU A C 1
ATOM 1522 O O . GLU A 1 199 ? -5.729 -7.957 17.150 1.00 90.94 199 GLU A O 1
ATOM 1527 N N . GLY A 1 200 ? -6.393 -7.502 19.233 1.00 87.19 200 GLY A N 1
ATOM 1528 C CA . GLY A 1 200 ? -5.116 -7.884 19.855 1.00 87.19 200 GLY A CA 1
ATOM 1529 C C . GLY A 1 200 ? -3.921 -6.946 19.603 1.00 87.19 200 GLY A C 1
ATOM 1530 O O . GLY A 1 200 ? -2.874 -7.129 20.227 1.00 87.19 200 GLY A O 1
ATOM 1531 N N . MET A 1 201 ? -4.049 -5.919 18.753 1.00 88.88 201 MET A N 1
ATOM 1532 C CA . MET A 1 201 ? -3.007 -4.894 18.595 1.00 88.88 201 MET A CA 1
ATOM 1533 C C . MET A 1 201 ? -2.880 -4.019 19.848 1.00 88.88 201 MET A C 1
ATOM 1535 O O . MET A 1 201 ? -3.883 -3.706 20.503 1.00 88.88 201 MET A O 1
ATOM 1539 N N . THR A 1 202 ? -1.650 -3.588 20.143 1.00 84.88 202 THR A N 1
ATOM 1540 C CA . THR A 1 202 ? -1.297 -2.734 21.288 1.00 84.88 202 THR A CA 1
ATOM 1541 C C . THR A 1 202 ? -0.426 -1.554 20.859 1.00 84.88 202 THR A C 1
ATOM 1543 O O . THR A 1 202 ? 0.207 -1.574 19.801 1.00 84.88 202 THR A O 1
ATOM 1546 N N . ASN A 1 203 ? -0.417 -0.491 21.666 1.00 86.12 203 ASN A N 1
ATOM 1547 C CA . ASN A 1 203 ? 0.303 0.740 21.350 1.00 86.12 203 ASN A CA 1
ATOM 1548 C C . ASN A 1 203 ? 1.821 0.586 21.558 1.00 86.12 203 ASN A C 1
ATOM 1550 O O . ASN A 1 203 ? 2.318 0.767 22.672 1.00 86.12 203 ASN A O 1
ATOM 1554 N N . THR A 1 204 ? 2.565 0.273 20.494 1.00 83.00 204 THR A N 1
ATOM 1555 C CA . THR A 1 204 ? 4.040 0.214 20.531 1.00 83.00 204 THR A CA 1
ATOM 1556 C C . THR A 1 204 ? 4.723 1.316 19.721 1.00 83.00 204 THR A C 1
ATOM 1558 O O . THR A 1 204 ? 5.881 1.638 19.988 1.00 83.00 204 THR A O 1
ATOM 1561 N N . ASP A 1 205 ? 4.029 1.905 18.746 1.00 79.12 205 ASP A N 1
ATOM 1562 C CA . ASP A 1 205 ? 4.518 2.995 17.901 1.00 79.12 205 ASP A CA 1
ATOM 1563 C C . ASP A 1 205 ? 3.365 3.857 17.352 1.00 79.12 205 ASP A C 1
ATOM 1565 O O . ASP A 1 205 ? 2.187 3.547 17.531 1.00 79.12 205 ASP A O 1
ATOM 1569 N N . ASP A 1 206 ? 3.704 4.959 16.672 1.00 79.25 206 ASP A N 1
ATOM 1570 C CA . ASP A 1 206 ? 2.730 5.915 16.125 1.00 79.25 206 ASP A CA 1
ATOM 1571 C C . ASP A 1 206 ? 1.775 5.284 15.084 1.00 79.25 206 ASP A C 1
ATOM 1573 O O . ASP A 1 206 ? 0.648 5.758 14.918 1.00 79.25 206 ASP A O 1
ATOM 1577 N N . ALA A 1 207 ? 2.198 4.231 14.380 1.00 81.25 207 ALA A N 1
ATOM 1578 C CA . ALA A 1 207 ? 1.399 3.575 13.349 1.00 81.25 207 ALA A CA 1
ATOM 1579 C C . ALA A 1 207 ? 0.333 2.668 13.966 1.00 81.25 207 ALA A C 1
ATOM 1581 O O . ALA A 1 207 ? -0.840 2.733 13.591 1.00 81.25 207 ALA A O 1
ATOM 1582 N N . LEU A 1 208 ? 0.725 1.883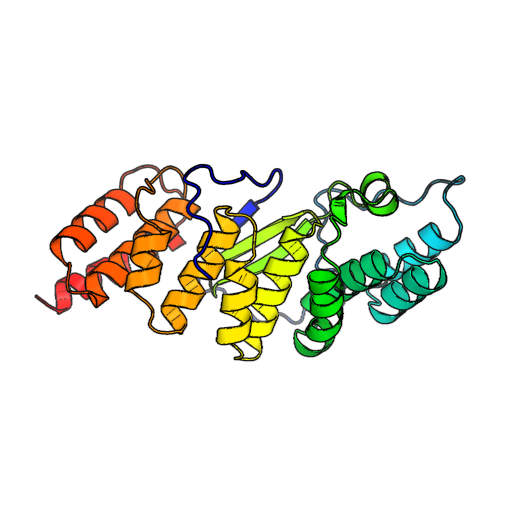 14.967 1.00 86.00 208 LEU A N 1
ATOM 1583 C CA . LEU A 1 208 ? -0.204 1.082 15.755 1.00 86.00 208 LEU A CA 1
ATOM 1584 C C . LEU A 1 208 ? -1.125 1.970 16.592 1.00 86.00 208 LEU A C 1
ATOM 1586 O O . LEU A 1 208 ? -2.322 1.708 16.645 1.00 86.00 208 LEU A O 1
ATOM 1590 N N . ALA A 1 209 ? -0.631 3.080 17.148 1.00 86.44 209 ALA A N 1
ATOM 1591 C CA . ALA A 1 209 ? -1.485 4.065 17.810 1.00 86.44 209 ALA A CA 1
ATOM 1592 C C . ALA A 1 209 ? -2.577 4.608 16.870 1.00 86.44 209 ALA A C 1
ATOM 1594 O O . ALA A 1 209 ? -3.724 4.765 17.285 1.00 86.44 209 ALA A O 1
ATOM 1595 N N . LEU A 1 210 ? -2.258 4.846 15.592 1.00 86.50 210 LEU A N 1
ATOM 1596 C CA . LEU A 1 210 ? -3.253 5.252 14.600 1.00 86.50 210 LEU A CA 1
ATOM 1597 C C . LEU A 1 210 ? -4.287 4.149 14.320 1.00 86.50 210 LEU A C 1
ATOM 1599 O O . LEU A 1 210 ? -5.479 4.450 14.258 1.00 86.50 210 LEU A O 1
ATOM 1603 N N . LEU A 1 211 ? -3.860 2.889 14.197 1.00 90.25 211 LEU A N 1
ATOM 1604 C CA . LEU A 1 211 ? -4.774 1.748 14.053 1.00 90.25 211 LEU A CA 1
ATOM 1605 C C . LEU A 1 211 ? -5.708 1.610 15.260 1.00 90.25 211 LEU A C 1
ATOM 1607 O O . LEU A 1 211 ? -6.900 1.375 15.085 1.00 90.25 211 LEU A O 1
ATOM 1611 N N . LEU A 1 212 ? -5.210 1.842 16.476 1.00 91.56 212 LEU A N 1
ATOM 1612 C CA . LEU A 1 212 ? -6.037 1.841 17.683 1.00 91.56 212 LEU A CA 1
ATOM 1613 C C . LEU A 1 212 ? -7.076 2.969 17.682 1.00 91.56 212 LEU A C 1
ATOM 1615 O O . LEU A 1 212 ? -8.212 2.745 18.095 1.00 91.56 212 LEU A O 1
ATOM 1619 N N . VAL A 1 213 ? -6.729 4.162 17.186 1.00 90.62 213 VAL A N 1
ATOM 1620 C CA . VAL A 1 213 ? -7.708 5.249 17.006 1.00 90.62 213 VAL A CA 1
ATOM 1621 C C . VAL A 1 213 ? -8.804 4.831 16.021 1.00 90.62 213 VAL A C 1
ATOM 1623 O O . VAL A 1 213 ? -9.981 5.068 16.291 1.00 90.62 213 VAL A O 1
ATOM 1626 N N . GLN A 1 214 ? -8.447 4.170 14.915 1.00 92.44 214 GLN A N 1
ATOM 1627 C CA . GLN A 1 214 ? -9.437 3.656 13.962 1.00 92.44 214 GLN A CA 1
ATOM 1628 C C . GLN A 1 214 ? -10.299 2.538 14.572 1.00 92.44 214 GLN A C 1
ATOM 1630 O O . GLN A 1 214 ? -11.517 2.559 14.398 1.00 92.44 214 GLN A O 1
ATOM 1635 N N . ARG A 1 215 ? -9.707 1.625 15.358 1.00 94.62 215 ARG A N 1
ATOM 1636 C CA . ARG A 1 215 ? -10.435 0.582 16.100 1.00 94.62 215 ARG A CA 1
ATOM 1637 C C . ARG A 1 215 ? -11.447 1.181 17.068 1.00 94.62 215 ARG A C 1
ATOM 1639 O O . ARG A 1 215 ? -12.583 0.727 17.111 1.00 94.62 215 ARG A O 1
ATOM 1646 N N . ALA A 1 216 ? -11.063 2.212 17.822 1.00 93.94 216 ALA A N 1
ATOM 1647 C CA . ALA A 1 216 ? -11.974 2.898 18.734 1.00 93.94 216 ALA A CA 1
ATOM 1648 C C . ALA A 1 216 ? -13.167 3.525 17.990 1.00 93.94 216 ALA A C 1
ATOM 1650 O O . ALA A 1 216 ? -14.306 3.364 18.421 1.00 93.94 216 ALA A O 1
ATOM 1651 N N . ALA A 1 217 ? -12.922 4.175 16.846 1.00 92.50 217 ALA A N 1
ATOM 1652 C CA . ALA A 1 217 ? -13.990 4.732 16.014 1.00 92.50 217 ALA A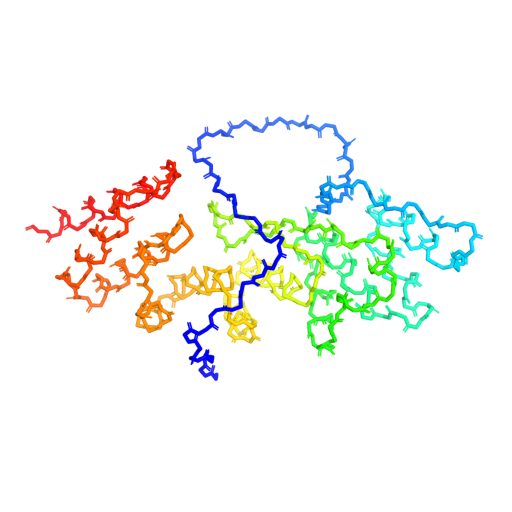 CA 1
ATOM 1653 C C . ALA A 1 217 ? -14.936 3.642 15.471 1.00 92.50 217 ALA A C 1
ATOM 1655 O O . ALA A 1 217 ? -16.153 3.827 15.476 1.00 92.50 217 ALA A O 1
ATOM 1656 N N . ALA A 1 218 ? -14.396 2.494 15.052 1.00 95.25 218 ALA A N 1
ATOM 1657 C CA . ALA A 1 218 ? -15.195 1.360 14.591 1.00 95.25 218 ALA A CA 1
ATOM 1658 C C . ALA A 1 218 ? -16.004 0.709 15.726 1.00 95.25 218 ALA A C 1
ATOM 1660 O O . ALA A 1 218 ? -17.189 0.447 15.554 1.00 95.25 218 ALA A O 1
ATOM 1661 N N . LEU A 1 219 ? -15.413 0.527 16.912 1.00 95.38 219 LEU A N 1
ATOM 1662 C CA . LEU A 1 219 ? -16.121 0.043 18.104 1.00 95.38 219 LEU A CA 1
ATOM 1663 C C . LEU A 1 219 ? -17.291 0.957 18.477 1.00 95.38 219 LEU A C 1
ATOM 1665 O O . LEU A 1 219 ? -18.360 0.458 18.818 1.00 95.38 219 LEU A O 1
ATOM 1669 N N . ARG A 1 220 ? -17.113 2.281 18.373 1.00 94.12 220 ARG A N 1
ATOM 1670 C CA . ARG A 1 220 ? -18.197 3.250 18.582 1.00 94.12 220 ARG A CA 1
ATOM 1671 C C . ARG A 1 220 ? -19.311 3.078 17.549 1.00 94.12 220 ARG A C 1
ATOM 1673 O O . ARG A 1 220 ? -20.471 3.021 17.933 1.00 94.12 220 ARG A O 1
ATOM 1680 N N . ALA A 1 221 ? -18.970 2.925 16.267 1.00 93.44 221 ALA A N 1
ATOM 1681 C CA . ALA A 1 221 ? -19.954 2.649 15.215 1.00 93.44 221 ALA A CA 1
ATOM 1682 C C . ALA A 1 221 ? -20.731 1.337 15.458 1.00 93.44 221 ALA A C 1
ATOM 1684 O O . ALA A 1 221 ? -21.904 1.245 15.110 1.00 93.44 221 ALA A O 1
ATOM 1685 N N . CYS A 1 222 ? -20.111 0.357 16.122 1.00 93.81 222 CYS A N 1
ATOM 1686 C CA . CYS A 1 222 ? -20.750 -0.888 16.559 1.00 93.81 222 CYS A CA 1
ATOM 1687 C C . CYS A 1 222 ? -21.513 -0.778 17.902 1.00 93.81 222 CYS A C 1
ATOM 1689 O O . CYS A 1 222 ? -21.972 -1.797 18.417 1.00 93.81 222 CYS A O 1
ATOM 1691 N N . GLY A 1 223 ? -21.604 0.405 18.524 1.00 93.44 223 GLY A N 1
ATOM 1692 C CA . GLY A 1 223 ? -22.263 0.611 19.825 1.00 93.44 223 GLY A CA 1
ATOM 1693 C C . GLY A 1 223 ? -21.473 0.116 21.048 1.00 93.44 223 GLY A C 1
ATOM 1694 O O . GLY A 1 223 ? -22.014 0.013 22.146 1.00 93.44 223 GLY A O 1
ATOM 1695 N N . CYS A 1 224 ? -20.187 -0.207 20.892 1.00 93.56 224 CYS A N 1
ATOM 1696 C CA . CYS A 1 224 ? -19.315 -0.735 21.948 1.00 93.56 224 CYS A CA 1
ATOM 1697 C C . CYS A 1 224 ? -18.502 0.379 22.640 1.00 93.56 224 CYS A C 1
ATOM 1699 O O . CYS A 1 224 ? -17.269 0.343 22.676 1.00 93.56 224 CYS A O 1
ATOM 1701 N N . GLU A 1 225 ? -19.181 1.380 23.204 1.00 91.88 225 GLU A N 1
ATOM 1702 C CA . GLU A 1 225 ? -18.567 2.618 23.721 1.00 91.88 225 GLU A CA 1
ATOM 1703 C C . GLU A 1 225 ? -17.524 2.399 24.824 1.00 91.88 225 GLU A C 1
ATOM 1705 O O . GLU A 1 225 ? -16.440 2.988 24.789 1.00 91.88 225 GLU A O 1
ATOM 1710 N N . GLN A 1 226 ? -17.800 1.509 25.783 1.00 91.38 226 GLN A N 1
ATOM 1711 C CA . GLN A 1 226 ? -16.861 1.215 26.871 1.00 91.38 226 GLN A CA 1
ATOM 1712 C C . GLN A 1 226 ? -15.539 0.639 26.336 1.00 91.38 226 GLN A C 1
ATOM 1714 O O . GLN A 1 226 ? -14.453 0.999 26.804 1.00 91.38 226 GLN A O 1
ATOM 1719 N N . GLN A 1 227 ? -15.620 -0.236 25.329 1.00 93.12 227 GLN A N 1
ATOM 1720 C CA . GLN A 1 227 ? -14.440 -0.799 24.677 1.00 93.12 227 GLN A CA 1
ATOM 1721 C C . GLN A 1 227 ? -13.715 0.278 23.866 1.00 93.12 227 GLN A C 1
ATOM 1723 O O . GLN A 1 227 ? -12.497 0.405 23.990 1.00 93.12 227 GLN A O 1
ATOM 1728 N N . ALA A 1 228 ? -14.451 1.106 23.116 1.00 92.31 228 ALA A N 1
ATOM 1729 C CA . ALA A 1 228 ? -13.886 2.230 22.372 1.00 92.31 228 ALA A CA 1
ATOM 1730 C C . ALA A 1 228 ? -13.079 3.171 23.286 1.00 92.31 228 ALA A C 1
ATOM 1732 O O . ALA A 1 228 ? -11.937 3.510 22.970 1.00 92.31 228 ALA A O 1
ATOM 1733 N N . GLY A 1 229 ? -13.620 3.516 24.460 1.00 90.12 229 GLY A N 1
ATOM 1734 C CA . GLY A 1 229 ? -12.943 4.361 25.446 1.00 90.12 229 GLY A CA 1
ATOM 1735 C C . GLY A 1 229 ? -11.653 3.739 25.992 1.00 90.12 229 GLY A C 1
ATOM 1736 O O . GLY A 1 229 ? -10.627 4.419 26.071 1.00 90.12 229 GLY A O 1
ATOM 1737 N N . SER A 1 230 ? -11.670 2.438 26.303 1.00 91.25 230 SER A N 1
ATOM 1738 C CA . SER A 1 230 ? -10.477 1.693 26.737 1.00 91.25 230 SER A CA 1
ATOM 1739 C C . SER A 1 230 ? -9.379 1.682 25.665 1.00 91.25 230 SER A C 1
ATOM 1741 O O . SER A 1 230 ? -8.223 2.014 25.943 1.00 91.25 230 SER A O 1
ATOM 1743 N N . VAL A 1 231 ? -9.744 1.371 24.416 1.00 91.75 231 VAL A N 1
ATOM 1744 C CA . VAL A 1 231 ? -8.814 1.342 23.276 1.00 91.75 231 VAL A CA 1
ATOM 1745 C C . VAL A 1 231 ? -8.208 2.720 23.019 1.00 91.75 231 VAL A C 1
ATOM 1747 O O . VAL A 1 231 ? -7.000 2.841 22.812 1.00 91.75 231 VAL A O 1
ATOM 1750 N N . LEU A 1 232 ? -9.023 3.771 23.074 1.00 88.81 232 LEU A N 1
ATOM 1751 C CA . LEU A 1 232 ? -8.569 5.139 22.852 1.00 88.81 232 LEU A CA 1
ATOM 1752 C C . LEU A 1 232 ? -7.640 5.622 23.972 1.00 88.81 232 LEU A C 1
ATOM 1754 O O . LEU A 1 232 ? -6.664 6.321 23.699 1.00 88.81 232 LEU A O 1
ATOM 1758 N N . ALA A 1 233 ? -7.899 5.215 25.219 1.00 87.94 233 ALA A N 1
ATOM 1759 C CA . ALA A 1 233 ? -7.007 5.472 26.346 1.00 87.94 233 ALA A CA 1
ATOM 1760 C C . ALA A 1 233 ? -5.639 4.790 26.171 1.00 87.94 233 ALA A C 1
ATOM 1762 O O . ALA A 1 233 ? -4.620 5.374 26.550 1.00 87.94 233 ALA A O 1
ATOM 1763 N N . ASP A 1 234 ? -5.596 3.591 25.579 1.00 86.00 234 ASP A N 1
ATOM 1764 C CA . ASP A 1 234 ? -4.336 2.930 25.221 1.00 86.00 234 ASP A CA 1
ATOM 1765 C C . ASP A 1 234 ? -3.624 3.648 24.064 1.00 86.00 234 ASP A C 1
ATOM 1767 O O . ASP A 1 234 ? -2.432 3.933 24.163 1.00 86.00 234 ASP A O 1
ATOM 1771 N N . ALA A 1 235 ? -4.356 4.060 23.023 1.00 85.06 235 ALA A N 1
ATOM 1772 C CA . ALA A 1 235 ? -3.805 4.782 21.871 1.00 85.06 235 ALA A CA 1
ATOM 1773 C C . ALA A 1 235 ? -3.101 6.103 22.249 1.00 85.06 235 ALA A C 1
ATOM 1775 O O . ALA A 1 235 ? -2.114 6.492 21.625 1.00 85.06 235 ALA A O 1
ATOM 1776 N N . ILE A 1 236 ? -3.586 6.798 23.285 1.00 83.06 236 ILE A N 1
ATOM 1777 C CA . ILE A 1 236 ? -3.004 8.063 23.777 1.00 83.06 236 ILE A CA 1
ATOM 1778 C C . ILE A 1 236 ? -2.027 7.884 24.947 1.00 83.06 236 ILE A C 1
ATOM 1780 O O . ILE A 1 236 ? -1.458 8.874 25.426 1.00 83.06 236 ILE A O 1
ATOM 1784 N N . ARG A 1 237 ? -1.840 6.653 25.438 1.00 80.75 237 ARG A N 1
ATOM 1785 C CA . ARG A 1 237 ? -0.930 6.349 26.546 1.00 80.75 237 ARG A CA 1
ATOM 1786 C C . ARG A 1 237 ? 0.502 6.753 26.156 1.00 80.75 237 ARG A C 1
ATOM 1788 O O . ARG A 1 237 ? 0.927 6.582 25.018 1.00 80.75 237 ARG A O 1
ATOM 1795 N N . ARG A 1 238 ? 1.214 7.395 27.094 1.00 58.97 238 ARG A N 1
ATOM 1796 C CA . ARG A 1 238 ? 2.507 8.087 26.883 1.00 58.97 238 ARG A CA 1
ATOM 1797 C C . ARG A 1 238 ? 3.494 7.289 26.012 1.00 58.97 238 ARG A C 1
ATOM 1799 O O . ARG A 1 238 ? 3.805 6.153 26.334 1.00 58.97 238 ARG A O 1
ATOM 1806 N N . GLY A 1 239 ? 4.064 7.953 24.998 1.00 56.41 239 GLY A N 1
ATOM 1807 C CA . GLY A 1 239 ? 5.119 7.415 24.120 1.00 56.41 239 GLY A CA 1
ATOM 1808 C C . GLY A 1 239 ? 5.004 7.8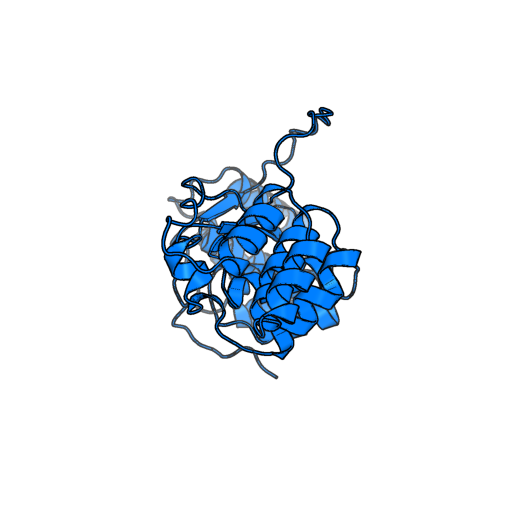57 22.655 1.00 56.41 239 GLY A C 1
ATOM 1809 O O . GLY A 1 239 ? 6.013 7.925 21.958 1.00 56.41 239 GLY A O 1
ATOM 1810 N N . VAL A 1 240 ? 3.796 8.240 22.230 1.00 52.78 240 VAL A N 1
ATOM 1811 C CA . VAL A 1 240 ? 3.454 8.625 20.849 1.00 52.78 240 VAL A CA 1
ATOM 1812 C C . VAL A 1 240 ? 3.957 10.039 20.532 1.00 52.78 240 VAL A C 1
ATOM 1814 O O . VAL A 1 240 ? 3.589 11.017 21.205 1.00 52.78 240 VAL A O 1
ATOM 1817 N N . ARG A 1 241 ? 4.835 10.146 19.528 1.00 53.44 241 ARG A N 1
ATOM 1818 C CA . ARG A 1 241 ? 5.617 11.363 19.224 1.00 53.44 241 ARG A CA 1
ATOM 1819 C C . ARG A 1 241 ? 4.939 12.247 18.172 1.00 53.44 241 ARG A C 1
ATOM 1821 O O . ARG A 1 241 ? 5.155 13.459 18.180 1.00 53.44 241 ARG A O 1
ATOM 1828 N N . GLY A 1 242 ? 4.084 11.684 17.318 1.00 60.81 242 GLY A N 1
ATOM 1829 C CA . GLY A 1 242 ? 3.412 12.400 16.235 1.00 60.81 242 GLY A CA 1
ATOM 1830 C C . GLY A 1 242 ? 2.263 13.313 16.681 1.00 60.81 242 GLY A C 1
ATOM 1831 O O . GLY A 1 242 ? 1.246 12.861 17.214 1.00 60.81 242 GLY A O 1
ATOM 1832 N N . SER A 1 243 ? 2.372 14.609 16.367 1.00 62.50 243 SER A N 1
ATOM 1833 C CA . SER A 1 243 ? 1.318 15.617 16.582 1.00 62.50 243 SER A CA 1
ATOM 1834 C C . SER A 1 243 ? -0.016 15.231 15.914 1.00 62.50 243 SER A C 1
ATOM 1836 O O . SER A 1 243 ? -1.090 15.521 16.443 1.00 62.50 243 SER A O 1
ATOM 1838 N N . ALA A 1 244 ? 0.042 14.529 14.779 1.00 65.56 244 ALA A N 1
ATOM 1839 C CA . ALA A 1 244 ? -1.124 14.122 14.000 1.00 65.56 244 ALA A CA 1
ATOM 1840 C C . ALA A 1 244 ? -1.941 12.994 14.651 1.00 65.56 244 ALA A C 1
ATOM 1842 O O . ALA A 1 244 ? -3.162 13.126 14.723 1.00 65.56 244 ALA A O 1
ATOM 1843 N N . VAL A 1 245 ? -1.300 11.950 15.196 1.00 67.06 245 VAL A N 1
ATOM 1844 C CA . VAL A 1 245 ? -2.007 10.861 15.907 1.00 67.06 245 VAL A CA 1
ATOM 1845 C C . VAL A 1 245 ? -2.764 11.424 17.105 1.00 67.06 245 VAL A C 1
ATOM 1847 O O . VAL A 1 245 ? -3.941 11.132 17.301 1.00 67.06 245 VAL A O 1
ATOM 1850 N N . ARG A 1 246 ? -2.121 12.327 17.857 1.00 71.25 246 ARG A N 1
ATOM 1851 C CA . ARG A 1 246 ? -2.744 12.985 19.010 1.00 71.25 246 ARG A CA 1
ATOM 1852 C C . ARG A 1 246 ? -3.968 13.810 18.614 1.00 71.25 246 ARG A C 1
ATOM 1854 O O . ARG A 1 246 ? -4.988 13.720 19.287 1.00 71.25 246 ARG A O 1
ATOM 1861 N N . ARG A 1 247 ? -3.893 14.583 17.524 1.00 72.75 247 ARG A N 1
ATOM 1862 C CA . ARG A 1 247 ? -5.040 15.360 17.017 1.00 72.75 247 ARG A CA 1
ATOM 1863 C C . ARG A 1 247 ? -6.199 14.462 16.587 1.00 72.75 247 ARG A C 1
ATOM 1865 O O . ARG A 1 247 ? -7.345 14.788 16.883 1.00 72.75 247 ARG A O 1
ATOM 1872 N N . LEU A 1 248 ? -5.919 13.352 15.903 1.00 73.50 248 LEU A N 1
ATOM 1873 C CA . LEU A 1 248 ? -6.951 12.395 15.492 1.00 73.50 248 LEU A CA 1
ATOM 1874 C C . LEU A 1 248 ? -7.613 11.741 16.708 1.00 73.50 248 LEU A C 1
ATOM 1876 O O . LEU A 1 248 ? -8.838 11.743 16.802 1.00 73.50 248 LEU A O 1
ATOM 1880 N N . ALA A 1 249 ? -6.818 11.299 17.684 1.00 72.56 249 ALA A N 1
ATOM 1881 C CA . ALA A 1 249 ? -7.338 10.752 18.931 1.00 72.56 249 ALA A CA 1
ATOM 1882 C C . ALA A 1 249 ? -8.206 11.770 19.695 1.00 72.56 249 ALA A C 1
ATOM 1884 O O . ALA A 1 249 ? -9.293 11.436 20.154 1.00 72.56 249 ALA A O 1
ATOM 1885 N N . GLN A 1 250 ? -7.772 13.033 19.782 1.00 78.56 250 GLN A N 1
ATOM 1886 C CA . GLN A 1 250 ? -8.540 14.108 20.423 1.00 78.56 250 GLN A CA 1
ATOM 1887 C C . GLN A 1 250 ? -9.862 14.408 19.706 1.00 78.56 250 GLN A C 1
ATOM 1889 O O . GLN A 1 250 ? -10.866 14.668 20.368 1.00 78.56 250 GLN A O 1
ATOM 1894 N N . ARG A 1 251 ? -9.881 14.376 18.366 1.00 80.38 251 ARG A N 1
ATOM 1895 C CA . ARG A 1 251 ? -11.120 14.530 17.587 1.00 80.38 251 ARG A CA 1
ATOM 1896 C C . ARG A 1 251 ? -12.111 13.419 17.906 1.00 80.38 251 ARG A C 1
ATOM 1898 O O . ARG A 1 251 ? -13.291 13.714 18.071 1.00 80.38 251 ARG A O 1
ATOM 1905 N N . GLU A 1 252 ? -11.636 12.184 18.030 1.00 79.62 252 GLU A N 1
ATOM 1906 C CA . GLU A 1 252 ? -12.523 11.068 18.352 1.00 79.62 252 GLU A CA 1
ATOM 1907 C C . GLU A 1 252 ? -13.004 11.109 19.808 1.00 79.62 252 GLU A C 1
ATOM 1909 O O . GLU A 1 252 ? -14.193 10.934 20.056 1.00 79.62 252 GLU A O 1
ATOM 1914 N N . GLN A 1 253 ? -12.153 11.507 20.761 1.00 79.31 253 GLN A N 1
ATOM 1915 C CA . GLN A 1 253 ? -12.596 11.792 22.135 1.00 79.31 253 GLN A CA 1
ATOM 1916 C C . GLN A 1 253 ? -13.684 12.872 22.188 1.00 79.31 253 GLN A C 1
ATOM 1918 O O . GLN A 1 253 ? -14.635 12.764 22.958 1.00 79.31 253 GLN A O 1
ATOM 1923 N N . ALA A 1 254 ? -13.545 13.931 21.386 1.00 80.31 254 ALA A N 1
ATOM 1924 C CA . ALA A 1 254 ? -14.531 15.003 21.331 1.00 80.31 254 ALA A CA 1
ATOM 1925 C C . ALA A 1 254 ? -15.875 14.544 20.747 1.00 80.31 254 ALA A C 1
ATOM 1927 O O . ALA A 1 254 ? -16.895 15.133 21.088 1.00 80.31 254 AL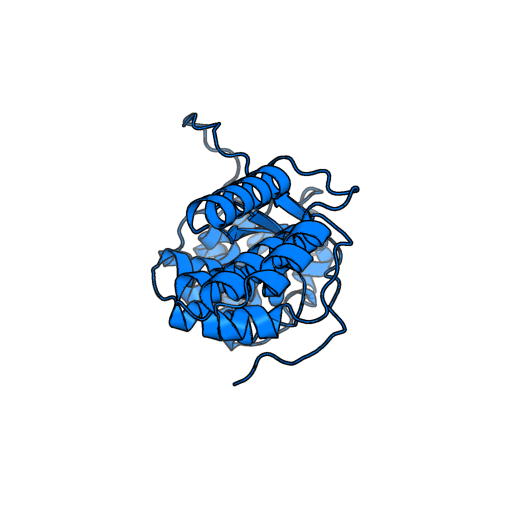A A O 1
ATOM 1928 N N . ARG A 1 255 ? -15.884 13.523 19.879 1.00 81.50 255 ARG A N 1
ATOM 1929 C CA . ARG A 1 255 ? -17.115 12.915 19.355 1.00 81.50 255 ARG A CA 1
ATOM 1930 C C . ARG A 1 255 ? -17.811 12.070 20.410 1.00 81.50 255 ARG A C 1
ATOM 1932 O O . ARG A 1 255 ? -18.987 12.304 20.641 1.00 81.50 255 ARG A O 1
ATOM 1939 N N . MET A 1 256 ? -17.069 11.210 21.112 1.00 79.19 256 MET A N 1
ATOM 1940 C CA . MET A 1 256 ? -17.626 10.402 22.207 1.00 79.19 256 MET A CA 1
ATOM 1941 C C . MET A 1 256 ? -18.325 11.270 23.265 1.00 79.19 256 MET A C 1
ATOM 1943 O O . MET A 1 256 ? -19.438 10.979 23.664 1.00 79.19 256 MET A O 1
ATOM 1947 N N . ARG A 1 257 ? -17.726 12.409 23.642 1.00 78.25 257 ARG A N 1
ATOM 1948 C CA . ARG A 1 257 ? -18.296 13.334 24.644 1.00 78.25 257 ARG A CA 1
ATOM 1949 C C . ARG A 1 257 ? -19.523 14.137 24.190 1.00 78.25 257 ARG A C 1
ATOM 1951 O O . ARG A 1 257 ? -20.069 14.877 24.996 1.00 78.25 257 ARG A O 1
ATOM 1958 N N . ARG A 1 258 ? -19.869 14.133 22.899 1.00 71.50 258 ARG A N 1
ATOM 1959 C CA . ARG A 1 258 ? -21.030 14.877 22.363 1.00 71.50 258 ARG A CA 1
ATOM 1960 C C . ARG A 1 258 ? -22.279 14.009 22.234 1.00 71.50 258 ARG A C 1
ATOM 1962 O O . ARG A 1 258 ? -23.341 14.557 21.963 1.00 71.50 258 ARG A O 1
ATOM 1969 N N . GLU A 1 259 ? -22.115 12.695 22.336 1.00 58.62 259 GLU A N 1
ATOM 1970 C CA . GLU A 1 259 ? -23.185 11.700 22.228 1.00 58.62 259 GLU A CA 1
ATOM 1971 C C . GLU A 1 259 ? -23.683 11.248 23.622 1.00 58.62 259 GLU A C 1
ATOM 1973 O O . GLU A 1 259 ? -24.724 10.602 23.702 1.00 58.62 259 GLU A O 1
ATOM 1978 N N . GLU A 1 260 ? -22.984 11.657 24.695 1.00 51.19 260 GLU A N 1
ATOM 1979 C CA . GLU A 1 260 ? -23.392 11.595 26.116 1.00 51.19 260 GLU A CA 1
ATOM 1980 C C . GLU A 1 260 ? -24.298 12.777 26.512 1.00 51.19 260 GLU A C 1
ATOM 1982 O O . GLU A 1 260 ? -25.270 12.548 27.270 1.00 51.19 260 GLU A O 1
#

Sequence (260 aa):
MGFRRSTAYKVLPGVRLTLREPGTGVQRPLALRSVVPLAPERSPRPPGRRCPPWEHRLHRSLLLGDPDRVHEVATRHGHAVLGATLAGLAAYAADAGSARPLLRDAWQAGCPVERHPFLLDHLAHATVRIDLTEHVQAAVPISRDAVGLALVAVERDLGDLDAAVEVAEDLDPSVVATLALAELYRRTDRPHDLVELTEGMTNTDDALALLLVQRAAALRACGCEQQAGSVLADAIRRGVRGSAVRRLAQREQARMRREE

pLDDT: mean 81.35, std 19.06, range [22.67, 97.75]

Secondary structure (DSSP, 8-state):
------SS----TT-EEEEPPTT-------------SB--SSPPPPPPTTS-HHHHHHHHHHHHT-HHHHHHHHHHTT-HHHHHHHHHHHHHTT-HHHHHHHHHHHHHT---GGG-HHHHHH-TT-EEEEESSSSEEEEEESSHHHHHHHHHHHHHHTT-HHHHHHHHHTSPP-HHHHHHHHHHHHHTT-HHHHHHHHTT---SSHHHHHHHHHHHHHHHHTT-HHHHHHHHHHHTSTT---HHHHHHHHHHHHHHHHH-

Foldseek 3Di:
DFQPPDPDAPPQPLKDKDFADPDPPDPDPDDDDWLALQPFPDAWDQDDPPHDPLLNQLVVCRRVLNLVSNQVSCVVVVNNLLSLLSSLLSVLSPDLVVSQVSLVVNLVVVDFSLPPPSCVRTPVRTWGWADLDPTMIMTHGSTSLSSLRSNLRSCVVVVVLVVSLVSLSPHRGHLSSLSSNLVSCVVVVNLVSLLVSLPPQFPPEQSSLLSLLSNLVSCVVVVNNVVSVVSLCRSPPPDYDDPVSVVSSVVVVVVSVVVD

Radius of gyration: 19.86 Å; chains: 1; bounding box: 54×41×52 Å